Protein AF-A0A6P6XKI8-F1 (afdb_monomer)

Secondary structure (DSSP, 8-state):
-THHHHHHHHHH-GGGTTS-GGGSEEEEEP--TTEEEEEEE-TTSSSSEEEEEEEPGGGG----SS-HHHHHHHHHHTTSSPPEEEEETTEEEEEPP-PEEPPHHHHTSHHHHHHHHHHHHHHHTHHHHSGGGS--SS---TTEEEE-S--SGGGEEEETTEEEE---TT-EEEEHHHHHHHHHHHTTEE----STTS-EE-TTTS----HHHHHHHHHHH-

Radius of gyration: 18.93 Å; Cα contacts (8 Å, |Δi|>4): 326; chains: 1; bounding box: 50×36×56 Å

Sequence (222 aa):
MLSFPRSICRKYISTWRNVNPNEIQVELMQAGLSNKLFILSVPNKEPSKAFLRLYGPLRQTLAKIIDEQTILEVLTEVKLTARIYASFEEGRIEEFLNGQMLTIDEFYTEPIYKKLISKLHLLHNLQKVKPKLLTLKGNETVIISIIRDDIHSQNALIDNDKLHLVDYEFSGFNYRAYELAVIFTEKTISYTVKEPPYFKYNWEAKHYPDETEIGHFIELLI

Solvent-accessible surface area (backbone atoms only — not comparable to full-atom values): 12820 Å² total; per-residue (Å²): 127,72,63,57,66,43,53,54,46,26,71,57,39,77,80,37,51,84,54,59,61,87,66,47,46,77,44,79,51,94,56,66,81,51,37,49,38,34,46,35,36,33,86,97,44,76,72,39,46,35,28,38,42,32,64,26,90,62,69,79,75,70,92,61,100,52,56,50,66,66,52,49,54,56,32,34,76,72,64,62,38,63,51,69,69,42,77,55,96,61,31,38,35,30,51,54,74,89,38,46,67,36,48,72,72,57,42,71,32,70,74,47,38,55,53,49,36,57,50,46,40,51,45,51,44,37,41,79,79,41,44,94,83,50,71,70,96,69,82,94,63,99,49,66,24,52,42,50,72,62,63,45,32,84,34,28,28,45,40,95,93,39,81,42,54,48,79,51,86,63,28,36,80,40,51,54,68,54,44,50,50,45,42,42,54,42,58,24,52,42,71,84,41,89,54,89,87,34,51,44,77,35,78,89,85,30,66,60,67,49,74,66,57,47,48,53,52,51,66,71,42,112

Structure (mmCIF, N/CA/C/O backbone):
data_AF-A0A6P6XKI8-F1
#
_entry.id   AF-A0A6P6XKI8-F1
#
loop_
_atom_site.group_PDB
_atom_site.id
_atom_site.type_symbol
_atom_site.label_atom_id
_atom_site.label_alt_id
_atom_site.label_comp_id
_atom_site.label_asym_id
_atom_site.label_entity_id
_atom_site.label_seq_id
_atom_site.pdbx_PDB_ins_code
_atom_site.Cartn_x
_atom_site.Cartn_y
_atom_site.Cartn_z
_atom_site.occupancy
_atom_site.B_iso_or_equiv
_atom_site.auth_seq_id
_atom_site.auth_comp_id
_atom_site.auth_asym_id
_atom_site.auth_atom_id
_atom_site.pdbx_PDB_model_num
ATOM 1 N N . MET A 1 1 ? 18.242 -14.897 -14.818 1.00 58.38 1 MET A N 1
ATOM 2 C CA . MET A 1 1 ? 17.144 -14.619 -13.862 1.00 58.38 1 MET A CA 1
ATOM 3 C C . MET A 1 1 ? 16.450 -13.273 -14.127 1.00 58.38 1 MET A C 1
ATOM 5 O O . MET A 1 1 ? 15.231 -13.245 -14.108 1.00 58.38 1 MET A O 1
ATOM 9 N N . LEU A 1 2 ? 17.167 -12.185 -14.464 1.00 75.81 2 LEU A N 1
ATOM 10 C CA . LEU A 1 2 ? 16.574 -10.852 -14.734 1.00 75.81 2 LEU A CA 1
ATOM 11 C C . LEU A 1 2 ? 15.958 -10.654 -16.139 1.00 75.81 2 LEU A C 1
ATOM 13 O O . LEU A 1 2 ? 15.390 -9.604 -16.426 1.00 75.81 2 LEU A O 1
ATOM 17 N N . SER A 1 3 ? 16.066 -11.639 -17.035 1.00 86.25 3 SER A N 1
ATOM 18 C CA . SER A 1 3 ? 15.522 -11.556 -18.399 1.00 86.25 3 SER A CA 1
ATOM 19 C C . SER A 1 3 ? 13.992 -11.514 -18.424 1.00 86.25 3 SER A C 1
ATOM 21 O O . SER A 1 3 ? 13.412 -10.778 -19.221 1.00 86.25 3 SER A O 1
ATOM 23 N N . PHE A 1 4 ? 13.341 -12.263 -17.530 1.00 92.38 4 PHE A N 1
ATOM 24 C CA . PHE A 1 4 ? 11.885 -12.338 -17.464 1.00 92.38 4 PHE A CA 1
ATOM 25 C C . PHE A 1 4 ? 11.233 -11.001 -17.053 1.00 92.38 4 PHE A C 1
ATOM 27 O O . PHE A 1 4 ? 10.412 -10.519 -17.837 1.00 92.38 4 PHE A O 1
ATOM 34 N N . PRO A 1 5 ? 11.635 -10.329 -15.945 1.00 94.31 5 PRO A N 1
ATOM 35 C CA . PRO A 1 5 ? 11.113 -9.002 -15.597 1.00 94.31 5 PRO A CA 1
ATOM 36 C C . PRO A 1 5 ? 11.198 -7.983 -16.742 1.00 94.31 5 PRO A C 1
ATOM 38 O O . PRO A 1 5 ? 10.238 -7.276 -17.039 1.00 94.31 5 PRO A O 1
ATOM 41 N N . ARG A 1 6 ? 12.324 -7.953 -17.464 1.00 95.25 6 ARG A N 1
ATOM 42 C CA . ARG A 1 6 ? 12.503 -7.053 -18.615 1.00 95.25 6 ARG A CA 1
ATOM 43 C C . ARG A 1 6 ? 11.525 -7.366 -19.742 1.00 95.25 6 ARG A C 1
ATOM 45 O O . ARG A 1 6 ? 10.904 -6.463 -20.295 1.00 95.25 6 ARG A O 1
ATOM 52 N N . SER A 1 7 ? 11.382 -8.644 -20.087 1.00 94.50 7 SER A N 1
ATOM 53 C CA . SER A 1 7 ? 10.492 -9.083 -21.163 1.00 94.50 7 SER A CA 1
ATOM 54 C C . SER A 1 7 ? 9.026 -8.783 -20.851 1.00 94.50 7 SER A C 1
ATOM 56 O O . SER A 1 7 ? 8.302 -8.280 -21.712 1.00 94.50 7 SER A O 1
ATOM 58 N N . ILE A 1 8 ? 8.586 -9.062 -19.620 1.00 95.12 8 ILE A N 1
ATOM 59 C CA . ILE A 1 8 ? 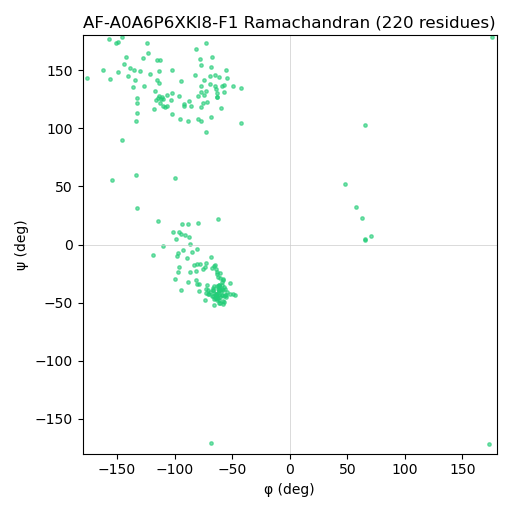7.180 -8.917 -19.237 1.00 95.12 8 ILE A CA 1
ATOM 60 C C . ILE A 1 8 ? 6.763 -7.442 -19.185 1.00 95.12 8 ILE A C 1
ATOM 62 O O . ILE A 1 8 ? 5.715 -7.081 -19.723 1.00 95.12 8 ILE A O 1
ATOM 66 N N . CYS A 1 9 ? 7.619 -6.557 -18.665 1.00 94.94 9 CYS A N 1
ATOM 67 C CA . CYS A 1 9 ? 7.337 -5.123 -18.647 1.00 94.94 9 CYS A CA 1
ATOM 68 C C . CYS A 1 9 ? 7.304 -4.519 -20.053 1.00 94.94 9 CYS A C 1
ATOM 70 O O . CYS A 1 9 ? 6.404 -3.736 -20.344 1.00 94.94 9 CYS A O 1
ATOM 72 N N . ARG A 1 10 ? 8.194 -4.934 -20.966 1.00 95.88 10 ARG A N 1
ATOM 73 C CA . ARG A 1 10 ? 8.130 -4.509 -22.378 1.00 95.88 10 ARG A CA 1
ATOM 74 C C . ARG A 1 10 ? 6.840 -4.952 -23.066 1.00 95.88 10 ARG A C 1
ATOM 76 O O . ARG A 1 10 ? 6.335 -4.233 -23.920 1.00 95.88 10 ARG A O 1
ATOM 83 N N . LYS A 1 11 ? 6.305 -6.126 -22.717 1.00 95.44 11 LYS A N 1
ATOM 84 C CA . LYS A 1 11 ? 5.053 -6.639 -23.293 1.00 95.44 11 LYS A CA 1
ATOM 85 C C . LYS A 1 11 ? 3.856 -5.766 -22.905 1.00 95.44 11 LYS A C 1
ATOM 87 O O . LYS A 1 11 ? 3.055 -5.411 -23.771 1.00 95.44 11 LYS A O 1
ATOM 92 N N . TYR A 1 12 ? 3.741 -5.422 -21.624 1.00 95.94 12 TYR A N 1
ATOM 93 C CA . TYR A 1 12 ? 2.527 -4.812 -21.073 1.00 95.94 12 TYR A CA 1
ATOM 94 C C . TYR A 1 12 ? 2.587 -3.288 -20.915 1.00 95.94 12 TYR A C 1
ATOM 96 O O . TYR A 1 12 ? 1.559 -2.630 -21.060 1.00 95.94 12 TYR A O 1
ATOM 104 N N . ILE A 1 13 ? 3.762 -2.695 -20.694 1.00 96.00 13 ILE A N 1
ATOM 105 C CA . ILE A 1 13 ? 3.913 -1.237 -20.620 1.00 96.00 13 ILE A CA 1
ATOM 106 C C . ILE A 1 13 ? 4.165 -0.710 -22.035 1.00 96.00 13 ILE A C 1
ATOM 108 O O . ILE A 1 13 ? 5.241 -0.883 -22.610 1.00 96.00 13 ILE A O 1
ATOM 112 N N . SER A 1 14 ? 3.151 -0.069 -22.617 1.00 94.62 14 SER A N 1
ATOM 113 C CA . SER A 1 14 ? 3.145 0.353 -24.026 1.00 94.62 14 SER A CA 1
ATOM 114 C C . SER A 1 14 ? 4.346 1.220 -24.413 1.00 94.62 14 SER A C 1
ATOM 116 O O . SER A 1 14 ? 4.942 1.001 -25.468 1.00 94.62 14 SER A O 1
ATOM 118 N N . THR A 1 15 ? 4.750 2.150 -23.549 1.00 96.06 15 THR A N 1
ATOM 119 C CA . THR A 1 15 ? 5.890 3.056 -23.764 1.00 96.06 15 THR A CA 1
ATOM 120 C C . THR A 1 15 ? 7.249 2.363 -23.656 1.00 96.06 15 THR A C 1
ATOM 122 O O . THR A 1 15 ? 8.254 2.910 -24.118 1.00 96.06 15 THR A O 1
ATOM 125 N N . TRP A 1 16 ? 7.295 1.153 -23.087 1.00 96.75 16 TRP A N 1
ATOM 126 C CA . TRP A 1 16 ? 8.516 0.370 -22.896 1.00 96.75 16 TRP A CA 1
ATOM 127 C C . TRP A 1 16 ? 8.725 -0.693 -23.984 1.00 96.75 16 TRP A C 1
ATOM 129 O O . TRP A 1 16 ? 9.816 -1.248 -24.078 1.00 96.75 16 TRP A O 1
ATOM 139 N N . ARG A 1 17 ? 7.739 -0.959 -24.856 1.00 95.06 17 ARG A N 1
ATOM 140 C CA . ARG A 1 17 ? 7.804 -2.007 -25.904 1.00 95.06 17 ARG A CA 1
ATOM 141 C C . ARG A 1 17 ? 9.103 -2.004 -26.716 1.00 95.06 17 ARG A C 1
ATOM 143 O O . ARG A 1 17 ? 9.699 -3.060 -26.941 1.00 95.06 17 ARG A O 1
ATOM 150 N N . ASN A 1 18 ? 9.567 -0.816 -27.102 1.00 94.38 18 ASN A N 1
ATOM 151 C CA . ASN A 1 18 ? 10.744 -0.626 -27.957 1.00 94.38 18 ASN A CA 1
ATOM 152 C C . ASN A 1 18 ? 12.025 -0.273 -27.182 1.00 94.38 18 ASN A C 1
ATOM 154 O O . ASN A 1 18 ? 13.046 0.002 -27.802 1.00 94.38 18 ASN A O 1
ATOM 158 N N . VAL A 1 19 ? 11.985 -0.262 -25.846 1.00 95.62 19 VAL A N 1
ATOM 159 C CA . VAL A 1 19 ? 13.178 -0.036 -25.017 1.00 95.62 19 VAL A CA 1
ATOM 160 C C . VAL A 1 19 ? 14.104 -1.241 -25.138 1.00 95.62 19 VAL A C 1
ATOM 162 O O . VAL A 1 19 ? 13.641 -2.390 -25.124 1.00 95.62 19 VAL A O 1
ATOM 165 N N . ASN A 1 20 ? 15.409 -0.990 -25.248 1.00 94.25 20 ASN A N 1
ATOM 166 C CA . ASN A 1 20 ? 16.401 -2.056 -25.238 1.00 94.25 20 ASN A CA 1
ATOM 167 C C . ASN A 1 20 ? 16.353 -2.762 -23.869 1.00 94.25 20 ASN A C 1
ATOM 169 O O . ASN A 1 20 ? 16.474 -2.092 -22.845 1.00 94.25 20 ASN A O 1
ATOM 173 N N . PRO A 1 21 ? 16.206 -4.099 -23.794 1.00 93.00 21 PRO A N 1
ATOM 174 C CA . PRO A 1 21 ? 16.138 -4.805 -22.515 1.00 93.00 21 PRO A CA 1
ATOM 175 C C . PRO A 1 21 ? 17.283 -4.475 -21.547 1.00 93.00 21 PRO A C 1
ATOM 177 O O . PRO A 1 21 ? 17.060 -4.459 -20.340 1.00 93.00 21 PRO A O 1
ATOM 180 N N . ASN A 1 22 ? 18.486 -4.192 -22.053 1.00 91.62 22 ASN A N 1
ATOM 181 C CA . ASN A 1 22 ? 19.645 -3.870 -21.218 1.00 91.62 22 ASN A CA 1
ATOM 182 C C . ASN A 1 22 ? 19.577 -2.469 -20.585 1.00 91.62 22 ASN A C 1
ATOM 184 O O . ASN A 1 22 ? 20.252 -2.236 -19.587 1.00 91.62 22 ASN A O 1
ATOM 188 N N . GLU A 1 23 ? 18.749 -1.568 -21.118 1.00 93.88 23 GLU A N 1
ATOM 189 C CA . GLU A 1 23 ? 18.488 -0.239 -20.542 1.00 93.88 23 GLU A CA 1
ATOM 190 C C . GLU A 1 23 ? 17.479 -0.296 -19.389 1.00 93.88 23 GLU A C 1
ATOM 192 O O . GLU A 1 23 ? 17.396 0.634 -18.591 1.00 93.88 23 GLU A O 1
ATOM 197 N N . ILE A 1 24 ? 16.723 -1.394 -19.281 1.00 96.19 24 ILE A N 1
ATOM 198 C CA . ILE A 1 24 ? 15.782 -1.610 -18.184 1.00 96.19 24 ILE A CA 1
ATOM 199 C C . ILE A 1 24 ? 16.570 -2.090 -16.966 1.00 96.19 24 ILE A C 1
ATOM 201 O O . ILE A 1 24 ? 17.049 -3.238 -16.906 1.00 96.19 24 ILE A O 1
ATOM 205 N N . GLN A 1 25 ? 16.687 -1.200 -15.987 1.00 96.50 25 GLN A N 1
ATOM 206 C CA . GLN A 1 25 ? 17.264 -1.518 -14.690 1.00 96.50 25 GLN A CA 1
ATOM 207 C C . GLN A 1 25 ? 16.250 -2.344 -13.899 1.00 96.50 25 GLN A C 1
ATOM 209 O O . GLN A 1 25 ? 15.043 -2.118 -13.987 1.00 96.50 25 GLN A O 1
ATOM 214 N N . VAL A 1 26 ? 16.746 -3.337 -13.165 1.00 96.00 26 VAL A N 1
ATOM 215 C CA . VAL A 1 26 ? 15.917 -4.246 -12.372 1.00 96.00 26 VAL A CA 1
ATOM 216 C C . VAL A 1 26 ? 16.529 -4.353 -10.988 1.00 96.00 26 VAL A C 1
ATOM 218 O O . VAL A 1 26 ? 17.676 -4.775 -10.852 1.00 96.00 26 VAL A O 1
ATOM 221 N N . GLU A 1 27 ? 15.744 -4.005 -9.983 1.00 94.88 27 GLU A N 1
ATOM 222 C CA . GLU A 1 27 ? 16.083 -4.116 -8.573 1.00 94.88 27 GLU A CA 1
ATOM 223 C C . GLU A 1 27 ? 15.152 -5.149 -7.931 1.00 94.88 27 GLU A C 1
ATOM 225 O O . GLU A 1 27 ? 13.932 -5.077 -8.077 1.00 94.88 27 GLU A O 1
ATOM 230 N N . LEU A 1 28 ? 15.728 -6.149 -7.261 1.00 91.00 28 LEU A N 1
ATOM 231 C CA . LEU A 1 28 ? 14.974 -7.124 -6.477 1.00 91.00 28 LEU A CA 1
ATOM 232 C C . LEU A 1 28 ? 14.794 -6.565 -5.067 1.00 91.00 28 LEU A C 1
ATOM 234 O O . LEU A 1 28 ? 15.784 -6.300 -4.387 1.00 91.00 28 LEU A O 1
ATOM 238 N N . MET A 1 29 ? 13.551 -6.447 -4.614 1.00 86.94 29 MET A N 1
ATOM 239 C CA . MET A 1 29 ? 13.279 -6.114 -3.220 1.00 86.94 29 MET A CA 1
ATOM 240 C C . MET A 1 29 ? 13.358 -7.377 -2.363 1.00 86.94 29 MET A C 1
ATOM 242 O O . MET A 1 29 ? 12.975 -8.464 -2.807 1.00 86.94 29 MET A O 1
ATOM 246 N N . GLN A 1 30 ? 13.835 -7.240 -1.123 1.00 69.12 30 GLN A N 1
ATOM 247 C CA . GLN A 1 30 ? 13.670 -8.303 -0.134 1.00 69.12 30 GLN A CA 1
ATOM 248 C C . GLN A 1 30 ? 12.169 -8.535 0.051 1.00 69.12 30 GLN A C 1
ATOM 250 O O . GLN A 1 30 ? 11.437 -7.622 0.421 1.00 69.12 30 GLN A O 1
ATOM 255 N N . ALA A 1 31 ? 11.711 -9.737 -0.276 1.00 62.19 31 ALA A N 1
ATOM 256 C CA . ALA A 1 31 ? 10.309 -10.106 -0.210 1.00 62.19 31 ALA A CA 1
ATOM 257 C C . ALA A 1 31 ? 10.168 -11.429 0.547 1.00 62.19 31 ALA A C 1
ATOM 259 O O . ALA A 1 31 ? 11.083 -12.258 0.536 1.00 62.19 31 ALA A O 1
ATOM 260 N N . GLY A 1 32 ? 9.038 -11.594 1.236 1.00 62.47 32 GLY A N 1
ATOM 261 C CA . GLY A 1 32 ? 8.722 -12.804 1.990 1.00 62.47 32 GLY A CA 1
ATOM 262 C C . GLY A 1 32 ? 8.474 -14.024 1.096 1.00 62.47 32 GLY A C 1
ATOM 263 O O . GLY A 1 32 ? 8.662 -14.003 -0.118 1.00 62.47 32 GLY A O 1
ATOM 264 N N . LEU A 1 33 ? 8.002 -15.115 1.697 1.00 60.12 33 LEU A N 1
ATOM 265 C CA . LEU A 1 33 ? 7.736 -16.371 0.982 1.00 60.12 33 LEU A CA 1
ATOM 266 C C . LEU A 1 33 ? 6.570 -16.268 -0.023 1.00 60.12 33 LEU A C 1
ATOM 268 O O . LEU A 1 33 ? 6.471 -17.084 -0.942 1.00 60.12 33 LEU A O 1
ATOM 272 N N . SER A 1 34 ? 5.699 -15.269 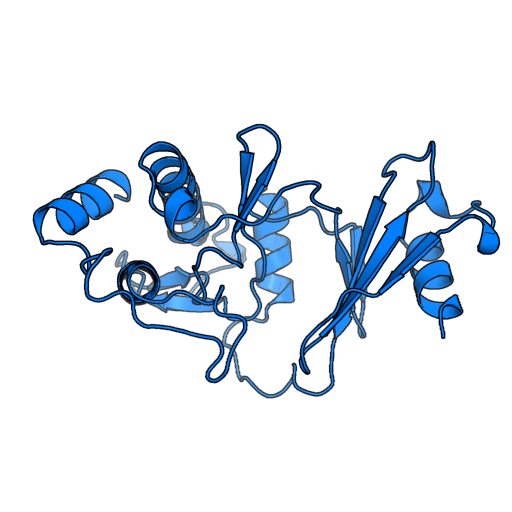0.143 1.00 66.75 34 SER A N 1
ATOM 273 C CA . SER A 1 34 ? 4.442 -15.132 -0.599 1.00 66.75 34 SER A CA 1
ATOM 274 C C . SER A 1 34 ? 4.598 -14.527 -1.991 1.00 66.75 34 SER A C 1
ATOM 276 O O . SER A 1 34 ? 3.817 -14.864 -2.874 1.00 66.75 34 SER A O 1
ATOM 278 N N . ASN A 1 35 ? 5.580 -13.648 -2.220 1.00 80.75 35 ASN A N 1
ATOM 279 C CA . ASN A 1 35 ? 5.723 -12.892 -3.469 1.00 80.75 35 ASN A CA 1
ATOM 280 C C . ASN A 1 35 ? 7.199 -12.596 -3.776 1.00 80.75 35 ASN A C 1
ATOM 282 O O . ASN A 1 35 ? 7.988 -12.369 -2.866 1.00 80.75 35 ASN A O 1
ATOM 286 N N . LYS A 1 36 ? 7.574 -12.523 -5.058 1.00 88.81 36 LYS A N 1
ATOM 287 C CA . LYS A 1 36 ? 8.849 -11.925 -5.500 1.00 88.81 36 LYS A CA 1
ATOM 288 C C . LYS A 1 36 ? 8.574 -10.545 -6.079 1.00 88.81 36 LYS A C 1
ATOM 290 O O . LYS A 1 36 ? 7.772 -10.419 -7.004 1.00 88.81 36 LYS A O 1
ATOM 295 N N . LEU A 1 37 ? 9.241 -9.528 -5.544 1.00 91.44 37 LEU A N 1
ATOM 296 C CA . LEU A 1 37 ? 8.964 -8.124 -5.841 1.00 91.44 37 LEU A CA 1
ATOM 297 C C . LEU A 1 37 ? 10.146 -7.494 -6.576 1.00 91.44 37 LEU A C 1
ATOM 299 O O . LEU A 1 37 ? 11.283 -7.578 -6.115 1.00 91.44 37 LEU A O 1
ATOM 303 N N . PHE A 1 38 ? 9.878 -6.856 -7.711 1.00 94.88 38 PHE A N 1
ATOM 304 C CA . PHE A 1 38 ? 10.890 -6.175 -8.510 1.00 94.88 38 PHE A CA 1
ATOM 305 C C . PHE A 1 38 ? 10.484 -4.731 -8.772 1.00 94.88 38 PHE A C 1
ATOM 307 O O . PHE A 1 38 ? 9.356 -4.458 -9.184 1.00 94.88 38 PHE A O 1
ATOM 314 N N . ILE A 1 39 ? 11.437 -3.820 -8.629 1.00 95.94 39 ILE A N 1
ATOM 315 C CA . ILE A 1 39 ? 11.333 -2.462 -9.152 1.00 95.94 39 ILE A CA 1
ATOM 316 C C . ILE A 1 39 ? 12.048 -2.454 -10.499 1.00 95.94 39 ILE A C 1
ATOM 318 O O . ILE A 1 39 ? 13.196 -2.886 -10.615 1.00 95.94 39 ILE A O 1
ATOM 322 N N . LEU A 1 40 ? 11.364 -1.977 -11.533 1.00 96.94 40 LEU A N 1
ATOM 323 C CA . LEU A 1 40 ? 11.959 -1.754 -12.842 1.00 96.94 40 LEU A CA 1
ATOM 324 C C . LEU A 1 40 ? 11.989 -0.264 -13.133 1.00 96.94 40 LEU A C 1
ATOM 326 O O . LEU A 1 40 ? 11.007 0.429 -12.867 1.00 96.94 40 LEU A O 1
ATOM 330 N N . SER A 1 41 ? 13.083 0.221 -13.711 1.00 97.44 41 SER A N 1
ATOM 331 C CA . SER A 1 41 ? 13.207 1.624 -14.100 1.00 97.44 41 SER A CA 1
ATOM 332 C C . SER A 1 41 ? 13.786 1.780 -15.502 1.00 97.44 41 SER A C 1
ATOM 334 O O . SER A 1 41 ? 14.676 1.042 -15.935 1.00 97.44 41 SER A O 1
ATOM 336 N N . VAL A 1 42 ? 13.247 2.765 -16.218 1.00 96.81 42 VAL A N 1
ATOM 337 C CA . VAL A 1 42 ? 13.752 3.236 -17.506 1.00 96.81 42 VAL A CA 1
ATOM 338 C C . VAL A 1 42 ? 13.784 4.763 -17.446 1.00 96.81 42 VAL A C 1
ATOM 340 O O . VAL A 1 42 ? 12.723 5.395 -17.489 1.00 96.81 42 VAL A O 1
ATOM 343 N N . PRO A 1 43 ? 14.973 5.382 -17.328 1.00 92.75 43 PRO A N 1
ATOM 344 C CA . PRO A 1 43 ? 15.089 6.835 -17.332 1.00 92.75 43 PRO A CA 1
ATOM 345 C C . PRO A 1 43 ? 14.440 7.444 -18.583 1.00 92.75 43 PRO A C 1
ATOM 347 O O . PRO A 1 43 ? 14.535 6.884 -19.676 1.00 92.75 43 PRO A O 1
ATOM 350 N N . ASN A 1 44 ? 13.803 8.609 -18.437 1.00 91.94 44 ASN A N 1
ATOM 351 C CA . ASN A 1 44 ? 13.188 9.369 -19.539 1.00 91.94 44 ASN A CA 1
ATOM 352 C C . ASN A 1 44 ? 12.026 8.657 -20.268 1.00 91.94 44 ASN A C 1
ATOM 354 O O . ASN A 1 44 ? 11.724 8.971 -21.423 1.00 91.94 44 ASN A O 1
ATOM 358 N N . LYS A 1 45 ? 11.366 7.693 -19.618 1.00 94.06 45 LYS A N 1
ATOM 359 C CA . LYS A 1 45 ? 10.087 7.121 -20.065 1.00 94.06 45 LYS A CA 1
ATOM 360 C C . LYS A 1 45 ? 8.969 7.477 -19.100 1.00 94.06 45 LYS A C 1
ATOM 362 O O . LYS A 1 45 ? 9.223 7.752 -17.937 1.00 94.06 45 LYS A O 1
ATOM 367 N N . GLU A 1 46 ? 7.738 7.413 -19.601 1.00 93.31 46 GLU A N 1
ATOM 368 C CA . GLU A 1 46 ? 6.522 7.520 -18.798 1.00 93.31 46 GLU A CA 1
ATOM 369 C C . GLU A 1 46 ? 5.717 6.212 -18.902 1.00 93.31 46 GLU A C 1
ATOM 371 O O . GLU A 1 46 ? 5.301 5.852 -20.007 1.00 93.31 46 GLU A O 1
ATOM 376 N N . PRO A 1 47 ? 5.520 5.457 -17.808 1.00 95.69 47 PRO A N 1
ATOM 377 C CA . PRO A 1 47 ? 6.105 5.702 -16.490 1.00 95.69 47 PRO A CA 1
ATOM 378 C C . PRO A 1 47 ? 7.627 5.480 -16.499 1.00 95.69 47 PRO A C 1
ATOM 380 O O . PRO A 1 47 ? 8.138 4.681 -17.288 1.00 95.69 47 PRO A O 1
ATOM 383 N N . SER A 1 48 ? 8.349 6.163 -15.609 1.00 96.25 48 SER A N 1
ATOM 384 C CA . SER A 1 48 ? 9.805 5.996 -15.449 1.00 96.25 48 SER A CA 1
ATOM 385 C C . SER A 1 48 ? 10.165 4.788 -14.584 1.00 96.25 48 SER A C 1
ATOM 387 O O . SER A 1 48 ? 11.261 4.235 -14.700 1.00 96.25 48 SER A O 1
ATOM 389 N N . LYS A 1 49 ? 9.225 4.349 -13.740 1.00 97.12 49 LYS A N 1
ATOM 390 C CA . LYS A 1 49 ? 9.328 3.165 -12.890 1.00 97.12 49 LYS A CA 1
ATOM 391 C C . LYS A 1 49 ? 8.050 2.334 -12.932 1.00 97.12 49 LYS A C 1
ATOM 393 O O . LYS A 1 49 ? 6.951 2.867 -13.077 1.00 97.12 49 LYS A O 1
ATOM 398 N N . ALA A 1 50 ? 8.198 1.031 -12.752 1.00 97.38 50 ALA A N 1
ATOM 399 C CA . ALA A 1 50 ? 7.095 0.095 -12.594 1.00 97.38 50 ALA A CA 1
ATOM 400 C C . ALA A 1 50 ? 7.419 -0.924 -11.505 1.00 97.38 50 ALA A C 1
ATOM 402 O O . ALA A 1 50 ? 8.584 -1.249 -11.268 1.00 97.38 50 ALA A O 1
ATOM 403 N N . PHE A 1 51 ? 6.376 -1.432 -10.864 1.00 95.88 51 PHE A N 1
ATOM 404 C CA . PHE A 1 51 ? 6.483 -2.420 -9.806 1.00 95.88 51 PHE A CA 1
ATOM 405 C C . PHE A 1 51 ? 5.954 -3.762 -10.306 1.00 95.88 51 PHE A C 1
ATOM 407 O O . PHE A 1 51 ? 4.802 -3.869 -10.713 1.00 95.88 51 PHE A O 1
ATOM 414 N N . LEU A 1 52 ? 6.794 -4.791 -10.324 1.00 95.56 52 LEU A N 1
ATOM 415 C CA . LEU A 1 52 ? 6.421 -6.135 -10.754 1.00 95.56 52 LEU A CA 1
ATOM 416 C C . LEU A 1 52 ? 6.316 -7.043 -9.531 1.00 95.56 52 LEU A C 1
ATOM 418 O O . LEU A 1 52 ? 7.309 -7.293 -8.847 1.00 95.56 52 LEU A O 1
ATOM 422 N N . ARG A 1 53 ? 5.124 -7.596 -9.314 1.00 92.62 53 ARG A N 1
ATOM 423 C CA . ARG A 1 53 ? 4.857 -8.605 -8.290 1.00 92.62 53 ARG A CA 1
ATOM 424 C C . ARG A 1 53 ? 4.632 -9.950 -8.958 1.00 92.62 53 ARG A C 1
ATOM 426 O O . ARG A 1 53 ? 3.687 -10.103 -9.726 1.00 92.62 53 ARG A O 1
ATOM 433 N N . LEU A 1 54 ? 5.490 -10.919 -8.657 1.00 90.94 54 LEU A N 1
ATOM 434 C CA . LEU A 1 54 ? 5.304 -12.311 -9.061 1.00 90.94 54 LEU A CA 1
ATOM 435 C C . LEU A 1 54 ? 4.796 -13.121 -7.880 1.00 90.94 54 LEU A C 1
ATOM 437 O O . LEU A 1 54 ? 5.376 -13.064 -6.792 1.00 90.94 54 LEU A O 1
ATOM 441 N N . TYR A 1 55 ? 3.733 -13.879 -8.111 1.00 87.00 55 TYR A N 1
ATOM 442 C CA . TYR A 1 55 ? 3.076 -14.655 -7.074 1.00 87.00 55 TYR A CA 1
ATOM 443 C C . TYR A 1 55 ? 3.929 -15.856 -6.670 1.00 87.00 55 TYR A C 1
ATOM 445 O O . TYR A 1 55 ? 4.455 -16.589 -7.508 1.00 87.00 55 TYR A O 1
ATOM 453 N N . GLY A 1 56 ? 4.096 -16.036 -5.364 1.00 80.75 56 GLY A N 1
ATOM 454 C CA . GLY A 1 56 ? 4.747 -17.199 -4.780 1.00 80.75 56 GLY A CA 1
ATOM 455 C C . GLY A 1 56 ? 3.802 -18.402 -4.680 1.00 80.75 56 GLY A C 1
ATOM 456 O O . GLY A 1 56 ? 2.584 -18.271 -4.826 1.00 80.75 56 GLY A O 1
ATOM 457 N N . PRO A 1 57 ? 4.348 -19.592 -4.385 1.00 71.81 57 PRO A N 1
ATOM 458 C CA . PRO A 1 57 ? 3.589 -20.845 -4.360 1.00 71.81 57 PRO A CA 1
ATOM 459 C C . PRO A 1 57 ? 2.519 -20.898 -3.258 1.00 71.81 57 PRO A C 1
ATOM 461 O O . PRO A 1 57 ? 1.593 -21.697 -3.343 1.00 71.81 57 PRO A O 1
ATOM 464 N N . LEU A 1 58 ? 2.621 -20.047 -2.233 1.00 68.38 58 LEU A N 1
ATOM 465 C CA . LEU A 1 58 ? 1.706 -20.030 -1.090 1.00 68.38 58 LEU A CA 1
ATOM 466 C C . LEU A 1 58 ? 0.424 -19.214 -1.325 1.00 68.38 58 LEU A C 1
ATOM 468 O O . LEU A 1 58 ? -0.472 -19.268 -0.494 1.00 68.38 58 LEU A O 1
ATOM 472 N N . ARG A 1 59 ? 0.282 -18.489 -2.445 1.00 66.44 59 ARG A N 1
ATOM 473 C CA . ARG A 1 59 ? -0.891 -17.622 -2.687 1.00 66.44 59 ARG A CA 1
ATOM 474 C C . ARG A 1 59 ? -2.220 -18.389 -2.803 1.00 66.44 59 ARG A C 1
ATOM 476 O O . ARG A 1 59 ? -3.281 -17.807 -2.613 1.00 66.44 59 ARG A O 1
ATOM 483 N N . GLN A 1 60 ? -2.179 -19.686 -3.110 1.00 56.72 60 GLN A N 1
ATOM 484 C CA . GLN A 1 60 ? -3.372 -20.495 -3.402 1.00 56.72 60 GLN A CA 1
ATOM 485 C C . GLN A 1 60 ? -4.055 -21.106 -2.162 1.00 56.72 60 GLN A C 1
ATOM 487 O O . GLN A 1 60 ? -5.040 -21.823 -2.311 1.00 56.72 60 GLN A O 1
ATOM 492 N N . THR A 1 61 ? -3.557 -20.874 -0.943 1.00 59.12 61 THR A N 1
ATOM 493 C CA . THR A 1 61 ? -3.999 -21.636 0.243 1.00 59.12 61 THR A CA 1
ATOM 494 C C . THR A 1 61 ? -5.196 -21.050 0.996 1.00 59.12 61 THR A C 1
ATOM 496 O O . THR A 1 61 ? -5.770 -21.754 1.825 1.00 59.12 61 THR A O 1
ATOM 499 N N . LEU A 1 62 ? -5.621 -19.812 0.720 1.00 57.66 62 LEU A N 1
ATOM 500 C CA . LEU A 1 62 ? -6.759 -19.187 1.408 1.00 57.66 62 LEU A CA 1
ATOM 501 C C . LEU A 1 62 ? -8.018 -19.223 0.534 1.00 57.66 62 LEU A C 1
ATOM 503 O O . LEU A 1 62 ? -8.104 -18.534 -0.482 1.00 57.66 62 LEU A O 1
ATOM 507 N N . ALA A 1 63 ? -9.020 -20.003 0.946 1.00 60.03 63 ALA A N 1
ATOM 508 C CA . ALA A 1 63 ? -10.344 -19.977 0.334 1.00 60.03 63 ALA A CA 1
ATOM 509 C C . ALA A 1 63 ? -11.031 -18.641 0.657 1.00 60.03 63 ALA A C 1
ATOM 511 O O . ALA A 1 63 ? -11.408 -18.391 1.802 1.00 60.03 63 ALA A O 1
ATOM 512 N N . LYS A 1 64 ? -11.193 -17.777 -0.348 1.00 67.62 64 LYS A N 1
ATOM 513 C CA . LYS A 1 64 ? -11.872 -16.483 -0.211 1.00 67.62 64 LYS A CA 1
ATOM 514 C C . LYS A 1 64 ? -13.167 -16.448 -1.002 1.00 67.62 64 LYS A C 1
ATOM 516 O O . LYS A 1 64 ? -13.271 -17.050 -2.064 1.00 67.62 64 LYS A O 1
ATOM 521 N N . ILE A 1 65 ? -14.131 -15.680 -0.493 1.00 71.00 65 ILE A N 1
ATOM 522 C CA . ILE A 1 65 ? -15.409 -15.406 -1.171 1.00 71.00 65 ILE A CA 1
ATOM 523 C C . ILE A 1 65 ? -15.177 -14.650 -2.487 1.00 71.00 65 ILE A C 1
ATOM 525 O O . ILE A 1 65 ? -15.889 -14.863 -3.464 1.00 71.00 65 ILE A O 1
ATOM 529 N N . ILE A 1 66 ? -14.185 -13.761 -2.495 1.00 75.62 66 ILE A N 1
ATOM 530 C CA . ILE A 1 66 ? -13.775 -12.948 -3.636 1.00 75.62 66 ILE A CA 1
ATOM 531 C C . ILE A 1 66 ? -12.249 -12.970 -3.710 1.00 75.62 66 ILE A C 1
ATOM 533 O O . ILE A 1 66 ? -11.568 -12.881 -2.685 1.00 75.62 66 ILE A O 1
ATOM 537 N N . ASP A 1 67 ? -11.704 -13.147 -4.907 1.00 79.25 67 ASP A N 1
ATOM 538 C CA . ASP A 1 67 ? -10.261 -13.178 -5.098 1.00 79.25 67 ASP A CA 1
ATOM 539 C C . ASP A 1 67 ? -9.659 -11.760 -5.055 1.00 79.25 67 ASP A C 1
ATOM 541 O O . ASP A 1 67 ? -10.314 -10.755 -5.341 1.00 79.25 67 ASP A O 1
ATOM 545 N N . GLU A 1 68 ? -8.379 -11.682 -4.684 1.00 83.25 68 GLU A N 1
ATOM 546 C CA . GLU A 1 68 ? -7.635 -10.421 -4.558 1.00 83.25 68 GLU A CA 1
ATOM 547 C C . GLU A 1 68 ? -7.631 -9.613 -5.866 1.00 83.25 68 GLU A C 1
ATOM 549 O O . GLU A 1 68 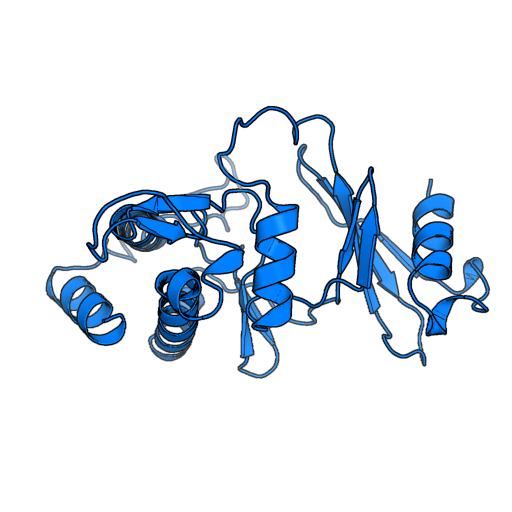? -7.688 -8.385 -5.830 1.00 83.25 68 GLU A O 1
ATOM 554 N N . GLN A 1 69 ? -7.560 -10.281 -7.022 1.00 84.38 69 GLN A N 1
ATOM 555 C CA . GLN A 1 69 ? -7.462 -9.612 -8.317 1.00 84.38 69 GLN A CA 1
ATOM 556 C C . GLN A 1 69 ? -8.765 -8.869 -8.639 1.00 84.38 69 GLN A C 1
ATOM 558 O O . GLN A 1 69 ? -8.707 -7.693 -9.000 1.00 84.38 69 GLN A O 1
ATOM 563 N N . THR A 1 70 ? -9.922 -9.493 -8.403 1.00 85.50 70 THR A N 1
ATOM 564 C CA . THR A 1 70 ? -11.230 -8.833 -8.544 1.00 85.50 70 THR A CA 1
ATOM 565 C C . THR A 1 70 ? -11.345 -7.610 -7.629 1.00 85.50 70 THR A C 1
ATOM 567 O O . THR A 1 70 ? -11.797 -6.551 -8.066 1.00 85.50 70 THR A O 1
ATOM 570 N N . ILE A 1 71 ? -10.904 -7.704 -6.366 1.00 87.94 71 ILE A N 1
ATOM 571 C CA . ILE A 1 71 ? -10.904 -6.547 -5.450 1.00 87.94 71 ILE A CA 1
ATOM 572 C C . ILE A 1 71 ? -10.027 -5.426 -6.012 1.00 87.94 71 ILE A C 1
ATOM 574 O O . ILE A 1 71 ? -10.468 -4.280 -6.101 1.00 87.94 71 ILE A O 1
ATOM 578 N N . LEU A 1 72 ? -8.793 -5.748 -6.399 1.00 90.44 72 LEU A N 1
ATOM 579 C CA . LEU A 1 72 ? -7.828 -4.769 -6.887 1.00 90.44 72 LEU A CA 1
ATOM 580 C C . LEU A 1 72 ? -8.325 -4.022 -8.126 1.00 90.44 72 LEU A C 1
ATOM 582 O O . LEU A 1 72 ? -8.155 -2.807 -8.191 1.00 90.44 72 LEU A O 1
ATOM 586 N N . GLU A 1 73 ? -8.981 -4.703 -9.066 1.00 88.06 73 GLU A N 1
ATOM 587 C CA . GLU A 1 73 ? -9.577 -4.067 -10.248 1.00 88.06 73 GLU A CA 1
ATOM 588 C C . GLU A 1 73 ? -10.591 -2.990 -9.855 1.00 88.06 73 GLU A C 1
ATOM 590 O O . GLU A 1 73 ? -10.488 -1.843 -10.304 1.00 88.06 73 GLU A O 1
ATOM 595 N N . VAL A 1 74 ? -11.507 -3.308 -8.934 1.00 89.06 74 VAL A N 1
ATOM 596 C CA . VAL A 1 74 ? -12.490 -2.336 -8.431 1.00 89.06 74 VAL A CA 1
ATOM 597 C C . VAL A 1 74 ? -11.797 -1.176 -7.714 1.00 89.06 74 VAL A C 1
ATOM 599 O O . VAL A 1 74 ? -12.152 -0.014 -7.930 1.00 89.06 74 VAL A O 1
ATOM 602 N N . LEU A 1 75 ? -10.793 -1.460 -6.880 1.00 91.94 75 LEU A N 1
ATOM 603 C CA . LEU A 1 75 ? -10.050 -0.433 -6.145 1.00 91.94 75 LEU A CA 1
ATOM 604 C C . LEU A 1 75 ? -9.250 0.489 -7.067 1.00 91.94 75 LEU A C 1
ATOM 606 O O . LEU A 1 75 ? -9.152 1.687 -6.787 1.00 91.94 75 LEU A O 1
ATOM 610 N N . THR A 1 76 ? -8.694 -0.030 -8.163 1.00 91.94 76 THR A N 1
ATOM 611 C CA . THR A 1 76 ? -8.008 0.780 -9.175 1.00 91.94 76 THR A CA 1
ATOM 612 C C . THR A 1 76 ? -8.998 1.713 -9.872 1.00 91.94 76 THR A C 1
ATOM 614 O O . THR A 1 76 ? -8.691 2.895 -10.042 1.00 91.94 76 THR A O 1
ATOM 617 N N . GLU A 1 77 ? -10.206 1.245 -10.211 1.00 89.25 77 GLU A N 1
ATOM 618 C CA . GLU A 1 77 ? -11.245 2.085 -10.830 1.00 89.25 77 GLU A CA 1
ATOM 619 C C . GLU A 1 77 ? -11.664 3.268 -9.945 1.00 89.25 77 GLU A C 1
ATOM 621 O O . GLU A 1 77 ? -11.881 4.371 -10.451 1.00 89.25 77 GLU A O 1
ATOM 626 N N . VAL A 1 78 ? -11.752 3.061 -8.627 1.00 90.06 78 VAL A N 1
ATOM 627 C CA . VAL A 1 78 ? -12.085 4.125 -7.659 1.00 90.06 78 VAL A CA 1
ATOM 628 C C . VAL A 1 78 ? -10.857 4.853 -7.098 1.00 90.06 78 VAL A C 1
ATOM 630 O O . VAL A 1 78 ? -10.992 5.671 -6.191 1.00 90.06 78 VAL A O 1
ATOM 633 N N . LYS A 1 79 ? -9.660 4.595 -7.644 1.00 91.25 79 LYS A N 1
ATOM 634 C CA . LYS A 1 79 ? -8.385 5.229 -7.256 1.00 91.25 79 LYS A CA 1
ATOM 635 C C . LYS A 1 79 ? -8.014 5.049 -5.772 1.00 91.25 79 LYS A C 1
ATOM 637 O O . LYS A 1 79 ? -7.382 5.925 -5.176 1.00 91.25 79 LYS A O 1
ATOM 642 N N . LEU A 1 80 ? -8.391 3.917 -5.174 1.00 91.69 80 LEU A N 1
ATOM 643 C CA . LEU A 1 80 ? -8.028 3.551 -3.798 1.00 91.69 80 LEU A CA 1
ATOM 644 C C . LEU A 1 80 ? -6.682 2.823 -3.691 1.00 91.69 80 LEU A C 1
ATOM 646 O O . LEU A 1 80 ? -6.043 2.890 -2.641 1.00 91.69 80 LEU A O 1
ATOM 650 N N . THR A 1 81 ? -6.233 2.185 -4.771 1.00 92.06 81 THR A N 1
ATOM 651 C CA . THR A 1 81 ? -4.937 1.496 -4.863 1.00 92.06 81 THR A CA 1
ATOM 652 C C . THR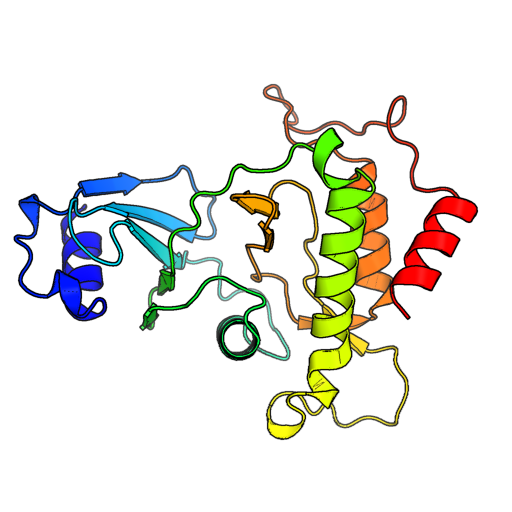 A 1 81 ? -4.104 2.034 -6.031 1.00 92.06 81 THR A C 1
ATOM 654 O O . THR A 1 81 ? -4.578 2.870 -6.808 1.00 92.06 81 THR A O 1
ATOM 657 N N . ALA A 1 82 ? -2.851 1.586 -6.132 1.00 92.94 82 ALA A N 1
ATOM 658 C CA . ALA A 1 82 ? -1.972 1.883 -7.259 1.00 92.94 82 ALA A CA 1
ATOM 659 C C . ALA A 1 82 ? -2.623 1.465 -8.585 1.00 92.94 82 ALA A C 1
ATOM 661 O O . ALA A 1 82 ? -3.408 0.510 -8.650 1.00 92.94 82 ALA A O 1
ATOM 662 N N . ARG A 1 83 ? -2.303 2.167 -9.673 1.00 93.00 83 ARG A N 1
ATOM 663 C CA . ARG A 1 83 ? -2.766 1.731 -10.991 1.00 93.00 83 ARG A CA 1
ATOM 664 C C . ARG A 1 83 ? -2.154 0.373 -11.332 1.00 93.00 83 ARG A C 1
ATOM 666 O O . ARG A 1 83 ? -0.947 0.192 -11.233 1.00 93.00 83 ARG A O 1
ATOM 673 N N . ILE A 1 84 ? -2.969 -0.551 -11.826 1.00 94.38 84 ILE A N 1
ATOM 674 C CA . ILE A 1 84 ? -2.485 -1.807 -12.403 1.00 94.38 84 ILE A CA 1
ATOM 675 C C . ILE A 1 84 ? -2.286 -1.603 -13.905 1.00 94.38 84 ILE A C 1
ATOM 677 O O . ILE A 1 84 ? -3.212 -1.222 -14.623 1.00 94.38 84 ILE A O 1
ATOM 681 N N . TYR A 1 85 ? -1.061 -1.814 -14.386 1.00 94.44 85 TYR A N 1
ATOM 682 C CA . TYR A 1 85 ? -0.745 -1.783 -15.815 1.00 94.44 85 TYR A CA 1
ATOM 683 C C . TYR A 1 85 ? -1.165 -3.076 -16.508 1.00 94.44 85 TYR A C 1
ATOM 685 O O . TYR A 1 85 ? -1.652 -3.030 -17.636 1.00 94.44 85 TYR A O 1
ATOM 693 N N . ALA A 1 86 ? -0.963 -4.217 -15.847 1.00 94.00 86 ALA A N 1
ATOM 694 C CA . ALA A 1 86 ? -1.400 -5.522 -16.327 1.00 94.00 86 ALA A CA 1
ATOM 695 C C . ALA A 1 86 ? -1.424 -6.552 -15.198 1.00 94.00 86 ALA A C 1
ATOM 697 O O . ALA A 1 86 ? -0.571 -6.515 -14.313 1.00 94.00 86 ALA A O 1
ATOM 698 N N . SER A 1 87 ? -2.325 -7.522 -15.315 1.00 92.06 87 SER A N 1
ATOM 699 C CA . SER A 1 87 ? -2.323 -8.758 -14.533 1.00 92.06 87 SER A CA 1
ATOM 700 C C . SER A 1 87 ? -2.238 -9.957 -15.473 1.00 92.06 87 SER A C 1
ATOM 702 O O . SER A 1 87 ? -2.723 -9.911 -16.605 1.00 92.06 87 SER A O 1
ATOM 704 N N . PHE A 1 88 ? -1.569 -11.011 -15.025 1.00 91.00 88 PHE A N 1
ATOM 705 C CA . PHE A 1 88 ? -1.369 -12.263 -15.746 1.00 91.00 88 PHE A CA 1
ATOM 706 C C . PHE A 1 88 ? -1.271 -13.421 -14.743 1.00 91.00 88 PHE A C 1
ATOM 708 O O . PHE A 1 88 ? -1.293 -13.207 -13.533 1.00 91.00 88 PHE A O 1
ATOM 715 N N . GLU A 1 89 ? -1.203 -14.653 -15.242 1.00 85.94 89 GLU A N 1
ATOM 716 C CA . GLU A 1 89 ? -1.297 -15.864 -14.417 1.00 85.94 89 GLU A CA 1
ATOM 717 C C . GLU A 1 89 ? -0.261 -15.892 -13.279 1.00 85.94 89 GLU A C 1
ATOM 719 O O . GLU A 1 89 ? -0.594 -16.165 -12.126 1.00 85.94 89 GLU A O 1
ATOM 724 N N . GLU A 1 90 ? 0.985 -15.522 -13.572 1.00 88.69 90 GLU A N 1
ATOM 725 C CA . GLU A 1 90 ? 2.100 -15.599 -12.626 1.00 88.69 90 GLU A CA 1
ATOM 726 C C . GLU A 1 90 ? 2.341 -14.313 -11.818 1.00 88.69 90 GLU A C 1
ATOM 728 O O . GLU A 1 90 ? 3.225 -14.285 -10.955 1.00 88.69 90 GLU A O 1
ATOM 733 N N . GLY A 1 91 ? 1.616 -13.223 -12.084 1.00 91.56 91 GLY A N 1
ATOM 734 C CA . GLY A 1 91 ? 1.923 -11.936 -11.463 1.00 91.56 91 GLY A CA 1
ATOM 735 C C . GLY A 1 91 ? 1.128 -10.743 -11.978 1.00 91.56 91 GLY A C 1
ATOM 736 O O . GLY A 1 91 ? 0.201 -10.851 -12.777 1.00 91.56 91 GLY A O 1
ATOM 737 N N . ARG A 1 92 ? 1.538 -9.559 -11.529 1.00 94.12 92 ARG A N 1
ATOM 738 C CA . ARG A 1 92 ? 0.995 -8.277 -11.983 1.00 94.12 92 ARG A CA 1
ATOM 739 C C . ARG A 1 92 ? 2.063 -7.197 -12.049 1.00 94.12 92 ARG A C 1
ATOM 741 O O . ARG A 1 92 ? 3.081 -7.261 -11.359 1.00 94.12 92 ARG A O 1
ATOM 748 N N . ILE A 1 93 ? 1.808 -6.203 -12.891 1.00 96.19 93 ILE A N 1
ATOM 749 C CA . ILE A 1 93 ? 2.606 -4.987 -13.024 1.00 96.19 93 ILE A CA 1
ATOM 750 C C . ILE A 1 93 ? 1.763 -3.816 -12.541 1.00 96.19 93 ILE A C 1
ATOM 752 O O . ILE A 1 93 ? 0.690 -3.542 -13.079 1.00 96.19 93 ILE A O 1
ATOM 756 N N . GLU A 1 94 ? 2.280 -3.117 -11.549 1.00 95.44 94 GLU A N 1
ATOM 757 C CA . GLU A 1 94 ? 1.653 -2.014 -10.843 1.00 95.44 94 GLU A CA 1
ATOM 758 C C . GLU A 1 94 ? 2.446 -0.721 -11.087 1.00 95.44 94 GLU A C 1
ATOM 760 O O . GLU A 1 94 ? 3.631 -0.722 -11.448 1.00 95.44 94 GLU A O 1
ATOM 765 N N . GLU A 1 95 ? 1.780 0.407 -10.890 1.00 95.38 95 GLU A N 1
ATOM 766 C CA . GLU A 1 95 ? 2.411 1.706 -10.723 1.00 95.38 95 GLU A CA 1
ATOM 767 C C . GLU A 1 95 ? 3.389 1.657 -9.550 1.00 95.38 95 GLU A C 1
ATOM 769 O O . GLU A 1 95 ? 3.061 1.196 -8.457 1.00 95.38 95 GLU A O 1
ATOM 774 N N . PHE A 1 96 ? 4.605 2.146 -9.783 1.00 95.19 96 PHE A N 1
ATOM 775 C CA . PHE A 1 96 ? 5.555 2.329 -8.702 1.00 95.19 96 PHE A CA 1
ATOM 776 C C . PHE A 1 96 ? 5.185 3.583 -7.909 1.00 95.19 96 PHE A C 1
ATOM 778 O O . PHE A 1 96 ? 5.211 4.691 -8.446 1.00 95.19 96 PHE A O 1
ATOM 785 N N . LEU A 1 97 ? 4.871 3.406 -6.630 1.00 93.56 97 LEU A N 1
ATOM 786 C CA . LEU A 1 97 ? 4.602 4.503 -5.710 1.00 93.56 97 LEU A CA 1
ATOM 787 C C . LEU A 1 97 ? 5.929 4.990 -5.117 1.00 93.56 97 LEU A C 1
ATOM 789 O O . LEU A 1 97 ? 6.612 4.225 -4.443 1.00 93.56 97 LEU A O 1
ATOM 793 N N . ASN A 1 98 ? 6.297 6.258 -5.336 1.00 90.94 98 ASN A N 1
ATOM 794 C CA . ASN A 1 98 ? 7.554 6.833 -4.824 1.00 90.94 98 ASN A CA 1
ATOM 795 C C . ASN A 1 98 ? 7.472 7.239 -3.336 1.00 90.94 98 ASN A C 1
ATOM 797 O O . ASN A 1 98 ? 8.288 8.029 -2.865 1.00 90.94 98 ASN A O 1
ATOM 801 N N . GLY A 1 99 ? 6.489 6.714 -2.604 1.00 90.81 99 GLY A N 1
ATOM 802 C CA . GLY A 1 99 ? 6.247 7.074 -1.215 1.00 90.81 99 GLY A CA 1
ATOM 803 C C . GLY A 1 99 ? 7.202 6.405 -0.232 1.00 90.81 99 GLY A C 1
ATOM 804 O O . GLY A 1 99 ? 7.800 5.366 -0.511 1.00 90.81 99 GLY A O 1
ATOM 805 N N . GLN A 1 100 ? 7.310 7.001 0.950 1.00 92.06 100 GLN A N 1
ATOM 806 C CA . GLN A 1 100 ? 8.042 6.439 2.083 1.00 92.06 100 GLN A CA 1
ATOM 807 C C . GLN A 1 100 ? 7.086 5.663 2.986 1.00 92.06 100 GLN A C 1
ATOM 809 O O . GLN A 1 100 ? 5.951 6.094 3.195 1.00 92.06 100 GLN A O 1
ATOM 814 N N . MET A 1 101 ? 7.538 4.524 3.518 1.00 90.69 101 MET A N 1
ATOM 815 C CA . MET A 1 101 ? 6.768 3.781 4.519 1.00 90.69 101 MET A CA 1
ATOM 816 C C . MET A 1 101 ? 6.643 4.607 5.789 1.00 90.69 101 MET A C 1
ATOM 818 O O . MET A 1 101 ? 7.627 5.186 6.250 1.00 90.69 101 MET A O 1
ATOM 822 N N . LEU A 1 102 ? 5.442 4.623 6.356 1.00 91.00 102 LEU A N 1
ATOM 823 C CA . LEU A 1 102 ? 5.194 5.308 7.612 1.00 91.00 102 LEU A CA 1
ATOM 824 C C . LEU A 1 102 ? 5.726 4.479 8.781 1.00 91.00 102 LEU A C 1
ATOM 826 O O . LEU A 1 102 ? 5.515 3.265 8.887 1.00 91.00 102 LEU A O 1
ATOM 830 N N . THR A 1 103 ? 6.384 5.153 9.713 1.00 88.19 103 THR A N 1
ATOM 831 C CA . THR A 1 103 ? 6.613 4.595 11.042 1.00 88.19 103 THR A CA 1
ATOM 832 C C . THR A 1 103 ? 5.287 4.472 11.785 1.00 88.19 103 THR A C 1
ATOM 834 O O . THR A 1 103 ? 4.293 5.138 11.481 1.00 88.19 103 THR A O 1
ATOM 837 N N . ILE A 1 104 ? 5.275 3.639 12.822 1.00 86.50 104 ILE A N 1
ATOM 838 C CA . ILE A 1 104 ? 4.127 3.547 13.721 1.00 86.50 104 ILE A CA 1
ATOM 839 C C . ILE A 1 104 ? 3.795 4.910 14.357 1.00 86.50 104 ILE A C 1
ATOM 841 O O . ILE A 1 104 ? 2.649 5.155 14.713 1.00 86.50 104 ILE A O 1
ATOM 845 N N . ASP A 1 105 ? 4.776 5.793 14.583 1.00 85.31 105 ASP A N 1
ATOM 846 C CA . ASP A 1 105 ? 4.545 7.122 15.175 1.00 85.31 105 ASP A CA 1
ATOM 847 C C . ASP A 1 105 ? 3.834 8.045 14.193 1.00 85.31 105 ASP A C 1
ATOM 849 O O . ASP A 1 105 ? 2.868 8.702 14.566 1.00 85.31 105 ASP A O 1
ATOM 853 N N . GLU A 1 106 ? 4.239 8.022 12.927 1.00 90.81 106 GLU A N 1
ATOM 854 C CA . GLU A 1 106 ? 3.640 8.852 11.884 1.00 90.81 106 GLU A CA 1
ATOM 855 C C . GLU A 1 106 ? 2.237 8.369 11.490 1.00 90.81 106 GLU A C 1
ATOM 857 O O . GLU A 1 106 ? 1.344 9.189 11.268 1.00 90.81 106 GLU A O 1
ATOM 862 N N . PHE A 1 107 ? 2.017 7.050 11.434 1.00 90.88 107 PHE A N 1
ATOM 863 C CA . PHE A 1 107 ? 0.768 6.455 10.941 1.00 90.88 107 PHE A CA 1
ATOM 864 C C . PHE A 1 107 ? -0.471 6.846 11.761 1.00 90.88 107 PHE A C 1
ATOM 866 O O . PHE A 1 107 ? -1.541 7.059 11.193 1.00 90.88 107 PHE A O 1
ATOM 873 N N . TYR A 1 108 ? -0.324 6.987 13.081 1.00 87.75 108 TYR A N 1
ATOM 874 C CA . TYR A 1 108 ? -1.421 7.338 13.992 1.00 87.75 108 TYR A CA 1
ATOM 875 C C . TYR A 1 108 ? -1.496 8.836 14.320 1.00 87.75 108 TYR A C 1
ATOM 877 O O . TYR A 1 108 ? -2.247 9.234 15.207 1.00 87.75 108 TYR A O 1
ATOM 885 N N . THR A 1 109 ? -0.748 9.686 13.610 1.00 90.19 109 THR A N 1
ATOM 886 C CA . THR A 1 109 ? -0.928 11.141 13.721 1.00 90.19 109 THR A CA 1
ATOM 887 C C . THR A 1 109 ? -2.261 11.568 13.112 1.00 90.19 109 THR A C 1
ATOM 889 O O . THR A 1 109 ? -2.691 11.030 12.092 1.00 90.19 109 THR A O 1
ATOM 892 N N . GLU A 1 110 ? -2.899 12.584 13.695 1.00 89.62 110 GLU A N 1
ATOM 893 C CA . GLU A 1 110 ? -4.209 13.079 13.251 1.00 89.62 110 GLU A CA 1
ATOM 894 C C . GLU A 1 110 ? -4.302 13.348 11.727 1.00 89.62 110 GLU A C 1
ATOM 896 O O . GLU A 1 110 ? -5.290 12.923 11.116 1.00 89.62 110 GLU A O 1
ATOM 901 N N . PRO A 1 111 ? -3.301 13.963 11.053 1.00 93.00 111 PRO A N 1
ATOM 902 C CA . PRO A 1 111 ? -3.373 14.202 9.610 1.00 93.00 111 PRO A CA 1
ATOM 903 C C . PRO A 1 111 ? -3.407 12.914 8.779 1.00 93.00 111 PRO A C 1
ATOM 905 O O . PRO A 1 111 ? -4.182 12.813 7.824 1.00 93.00 111 PRO A O 1
ATOM 908 N N . ILE A 1 112 ? -2.584 11.921 9.131 1.00 93.94 112 ILE A N 1
ATOM 909 C CA . ILE A 1 112 ? -2.554 10.630 8.433 1.00 93.94 112 ILE A CA 1
ATOM 910 C C . ILE A 1 112 ? -3.821 9.840 8.729 1.00 93.94 112 ILE A C 1
ATOM 912 O O . ILE A 1 112 ? -4.443 9.283 7.822 1.00 93.94 112 ILE A O 1
ATOM 916 N N . TYR A 1 113 ? -4.244 9.858 9.984 1.00 88.06 113 TYR A N 1
ATOM 917 C CA . TYR A 1 113 ? -5.411 9.142 10.457 1.00 88.06 113 TYR A CA 1
ATOM 918 C C . TYR A 1 113 ? -6.699 9.624 9.773 1.00 88.06 113 TYR A C 1
ATOM 920 O O . TYR A 1 113 ? -7.478 8.811 9.281 1.00 88.06 113 TYR A O 1
ATOM 928 N N . LYS A 1 114 ? -6.877 10.938 9.580 1.00 92.62 114 LYS A N 1
ATOM 929 C CA . LYS A 1 114 ? -7.993 11.498 8.789 1.00 92.62 114 LYS A CA 1
ATOM 930 C C . LYS A 1 114 ? -7.977 11.052 7.321 1.00 92.62 114 LYS A C 1
ATOM 932 O O . LYS A 1 114 ? -9.028 10.753 6.743 1.00 92.62 114 LYS A O 1
ATOM 937 N N . LYS A 1 115 ? -6.791 10.963 6.703 1.00 95.38 115 LYS A N 1
ATOM 938 C CA . LYS A 1 115 ? -6.636 10.439 5.330 1.00 95.38 115 LYS A CA 1
ATOM 939 C C . LYS A 1 115 ? -6.981 8.948 5.262 1.00 95.38 115 LYS A C 1
ATOM 941 O O . LYS A 1 115 ? -7.606 8.520 4.290 1.00 95.38 115 LYS A O 1
ATOM 946 N N . LEU A 1 116 ? -6.602 8.169 6.277 1.00 94.81 116 LEU A N 1
ATOM 947 C CA . LEU A 1 116 ? -6.961 6.755 6.402 1.00 94.81 116 LEU A CA 1
ATOM 948 C C . LEU A 1 116 ? -8.481 6.588 6.499 1.00 94.81 116 LEU A C 1
ATOM 950 O O . LEU A 1 116 ? -9.051 5.844 5.704 1.00 94.81 116 LEU A O 1
ATOM 954 N N . ILE A 1 117 ? -9.143 7.336 7.384 1.00 93.06 117 ILE A N 1
ATOM 955 C CA . ILE A 1 117 ? -10.604 7.305 7.561 1.00 93.06 117 ILE A CA 1
ATOM 956 C C . ILE A 1 117 ? -11.329 7.616 6.253 1.00 93.06 117 ILE A C 1
ATOM 958 O O . ILE A 1 117 ? -12.234 6.887 5.859 1.00 93.06 117 ILE A O 1
ATOM 962 N N . SER A 1 118 ? -10.877 8.635 5.519 1.00 92.94 118 SER A N 1
ATOM 963 C CA . SER A 1 118 ? -11.468 8.993 4.222 1.00 92.94 118 SER A CA 1
ATOM 964 C C . SER A 1 118 ? -11.409 7.834 3.214 1.00 92.94 118 SER A C 1
ATOM 966 O O . SER A 1 118 ? -12.349 7.610 2.450 1.00 92.94 118 SER A O 1
ATOM 968 N N . LYS A 1 119 ? -10.314 7.060 3.214 1.00 94.00 119 LYS A N 1
ATOM 969 C CA . LYS A 1 119 ? -10.174 5.864 2.367 1.00 94.00 119 LYS A CA 1
ATOM 970 C C . LYS A 1 119 ? -11.039 4.706 2.853 1.00 94.00 119 LYS A C 1
ATOM 972 O O . LYS A 1 119 ? -11.655 4.043 2.022 1.00 94.00 119 LYS A O 1
ATOM 977 N N . LEU A 1 120 ? -11.095 4.480 4.166 1.00 92.69 120 LEU A N 1
ATOM 978 C CA . LEU A 1 120 ? -11.939 3.456 4.783 1.00 92.69 120 LEU A CA 1
ATOM 979 C C . LEU A 1 120 ? -13.413 3.709 4.494 1.00 92.69 120 LEU A C 1
ATOM 981 O O . LEU A 1 120 ? -14.100 2.801 4.044 1.00 92.69 120 LEU A O 1
ATOM 985 N N . HIS A 1 12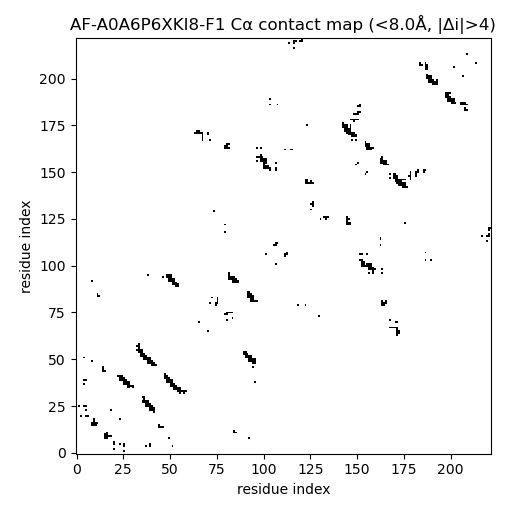1 ? -13.877 4.950 4.634 1.00 90.50 121 HIS A N 1
ATOM 986 C CA . HIS A 1 121 ? -15.248 5.332 4.317 1.00 90.50 121 HIS A CA 1
ATOM 987 C C . HIS A 1 121 ? -15.617 4.970 2.870 1.00 90.50 121 HIS A C 1
ATOM 989 O O . HIS A 1 121 ? -16.674 4.380 2.621 1.00 90.50 121 HIS A O 1
ATOM 995 N N . LEU A 1 122 ? -14.737 5.261 1.903 1.00 90.31 122 LEU A N 1
ATOM 996 C CA . LEU A 1 122 ? -14.959 4.891 0.503 1.00 90.31 122 LEU A CA 1
ATOM 997 C C . LEU A 1 122 ? -14.944 3.367 0.299 1.00 90.31 122 LEU A C 1
ATOM 999 O O . LEU A 1 122 ? -15.818 2.841 -0.391 1.00 90.31 122 LEU A O 1
ATOM 1003 N N . LEU A 1 123 ? -13.990 2.658 0.909 1.00 90.69 123 LEU A N 1
ATOM 1004 C CA . LEU A 1 123 ? -13.872 1.198 0.828 1.00 90.69 123 LEU A CA 1
ATOM 1005 C C . LEU A 1 123 ? -15.114 0.496 1.399 1.00 90.69 123 LEU A C 1
ATOM 1007 O O . LEU A 1 123 ? -15.719 -0.362 0.757 1.00 90.69 123 LEU A O 1
ATOM 1011 N N . HIS A 1 124 ? -15.545 0.918 2.582 1.00 88.75 124 HIS A N 1
ATOM 1012 C CA . HIS A 1 124 ? -16.711 0.399 3.288 1.00 88.75 124 HIS A CA 1
ATOM 1013 C C . HIS A 1 124 ? -18.003 0.606 2.507 1.00 88.75 124 HIS A C 1
ATOM 1015 O O . HIS A 1 124 ? -18.897 -0.244 2.538 1.00 88.75 124 HIS A O 1
ATOM 1021 N N . ASN A 1 125 ? -18.110 1.717 1.780 1.00 85.88 125 ASN A N 1
ATOM 1022 C CA . ASN A 1 125 ? -19.271 2.045 0.958 1.00 85.88 125 ASN A CA 1
ATOM 1023 C C . ASN A 1 125 ? -19.117 1.625 -0.514 1.00 85.88 125 ASN A C 1
ATOM 1025 O O . ASN A 1 125 ? -19.991 1.935 -1.326 1.00 85.88 125 ASN A O 1
ATOM 1029 N N . LEU A 1 126 ? -18.072 0.872 -0.871 1.00 84.62 126 LEU A N 1
ATOM 1030 C CA . LEU A 1 126 ? -17.781 0.498 -2.258 1.00 84.62 126 LEU A CA 1
ATOM 1031 C C . LEU A 1 126 ? -18.923 -0.288 -2.915 1.00 84.62 126 LEU A C 1
ATOM 1033 O O . LEU A 1 126 ? -19.190 -0.094 -4.097 1.00 84.62 126 LEU A O 1
ATOM 1037 N N . GLN A 1 127 ? -19.665 -1.095 -2.149 1.00 78.75 127 GLN A N 1
ATOM 1038 C CA . GLN A 1 127 ? -20.871 -1.786 -2.627 1.00 78.75 127 GLN A CA 1
ATOM 1039 C C . GLN A 1 127 ? -21.944 -0.816 -3.151 1.00 78.75 127 GLN A C 1
ATOM 1041 O O . GLN A 1 127 ? -22.616 -1.122 -4.129 1.00 78.75 127 GLN A O 1
ATOM 1046 N N . LYS A 1 128 ? -22.089 0.373 -2.550 1.00 78.56 128 LYS A N 1
ATOM 1047 C CA . LYS A 1 128 ? -23.037 1.399 -3.019 1.00 78.56 128 LYS A CA 1
ATOM 1048 C C . LYS A 1 128 ? -22.565 2.040 -4.326 1.00 78.56 128 LYS A C 1
ATOM 1050 O O . LYS A 1 128 ? -23.377 2.368 -5.183 1.00 78.56 128 LYS A O 1
ATOM 1055 N N . VAL A 1 129 ? -21.249 2.191 -4.485 1.00 77.44 129 VAL A N 1
ATOM 1056 C CA . VAL A 1 129 ? -20.614 2.788 -5.673 1.00 77.44 129 VAL A CA 1
ATOM 1057 C C . VAL A 1 129 ? -20.547 1.790 -6.840 1.00 77.44 129 VAL A C 1
ATOM 1059 O O . VAL A 1 129 ? -20.667 2.174 -8.003 1.00 77.44 129 VAL A O 1
ATOM 1062 N N . LYS A 1 130 ? -20.363 0.499 -6.543 1.00 77.38 130 LYS A N 1
ATOM 1063 C CA . LYS A 1 130 ? -20.166 -0.597 -7.507 1.00 77.38 130 LYS A CA 1
ATOM 1064 C C . LYS A 1 130 ? -21.048 -1.817 -7.174 1.00 77.38 130 LYS A C 1
ATOM 1066 O O . LYS A 1 130 ? -20.531 -2.921 -6.993 1.00 77.38 130 LYS A O 1
ATOM 1071 N N . PRO A 1 131 ? -22.388 -1.673 -7.149 1.00 68.44 131 PRO A N 1
ATOM 1072 C CA . PRO A 1 131 ? -23.292 -2.719 -6.655 1.00 68.44 131 PRO A CA 1
ATOM 1073 C C . PRO A 1 131 ? -23.230 -4.008 -7.476 1.00 68.44 131 PRO A C 1
ATOM 1075 O O . PRO A 1 131 ? -23.216 -5.098 -6.914 1.00 68.44 131 PRO A O 1
ATOM 1078 N N . LYS A 1 132 ? -23.097 -3.898 -8.805 1.00 64.44 132 LYS A N 1
ATOM 1079 C CA . LYS A 1 132 ? -23.057 -5.049 -9.725 1.00 64.44 132 LYS A CA 1
ATOM 1080 C C . LYS A 1 132 ? -21.866 -5.988 -9.503 1.00 64.44 132 LYS A C 1
ATOM 1082 O O . LYS A 1 132 ? -21.960 -7.151 -9.869 1.00 64.44 132 LYS A O 1
ATOM 1087 N N . LEU A 1 133 ? -20.769 -5.481 -8.939 1.00 59.16 133 LEU A N 1
ATOM 1088 C CA . LEU A 1 133 ? -19.540 -6.247 -8.712 1.00 59.16 133 LEU A CA 1
ATOM 1089 C C . LEU A 1 133 ? -19.466 -6.814 -7.289 1.00 59.16 133 LEU A C 1
ATOM 1091 O O . LEU A 1 133 ? -18.716 -7.749 -7.047 1.00 59.16 133 LEU A O 1
ATOM 1095 N N . LEU A 1 134 ? -20.247 -6.263 -6.353 1.00 61.16 134 LEU A N 1
ATOM 1096 C CA . LEU A 1 134 ? -20.081 -6.484 -4.915 1.00 61.16 134 LEU A CA 1
ATOM 1097 C C . LEU A 1 134 ? -21.397 -6.822 -4.197 1.00 61.16 134 LEU A C 1
ATOM 1099 O O . LEU A 1 134 ? -21.587 -6.466 -3.035 1.00 61.16 134 LEU A O 1
ATOM 1103 N N . THR A 1 135 ? -22.331 -7.488 -4.878 1.00 58.00 135 THR A N 1
ATOM 1104 C CA . THR A 1 135 ? -23.605 -7.872 -4.257 1.00 58.00 135 THR A CA 1
ATOM 1105 C C . THR A 1 135 ? -23.413 -9.093 -3.355 1.00 58.00 135 THR A C 1
ATOM 1107 O O . THR A 1 135 ? -23.307 -10.220 -3.837 1.00 58.00 135 THR A O 1
ATOM 1110 N N . LEU A 1 136 ? -23.441 -8.888 -2.039 1.00 55.66 136 LEU A N 1
ATOM 1111 C CA . LEU A 1 136 ? -23.750 -9.960 -1.097 1.00 55.66 136 LEU A CA 1
ATOM 1112 C C . LEU A 1 136 ? -25.272 -10.147 -1.068 1.00 55.66 136 LEU A C 1
ATOM 1114 O O . LEU A 1 136 ? -26.016 -9.187 -0.880 1.00 55.66 136 LEU A O 1
ATOM 1118 N N . LYS A 1 137 ? -25.760 -11.377 -1.267 1.00 50.09 137 LYS A N 1
ATOM 1119 C CA . LYS A 1 137 ? -27.178 -11.694 -1.043 1.00 50.09 137 LYS A CA 1
ATOM 1120 C C . LYS A 1 137 ? -27.437 -11.707 0.467 1.00 50.09 137 LYS A C 1
ATOM 1122 O O . LYS A 1 137 ? -27.175 -12.712 1.117 1.00 50.09 137 LYS A O 1
ATOM 1127 N N . GLY A 1 138 ? -27.929 -10.604 1.021 1.00 50.94 138 GLY A N 1
ATOM 1128 C CA . GLY A 1 138 ? -28.278 -10.499 2.439 1.00 50.94 138 GLY A CA 1
ATOM 1129 C C . GLY A 1 138 ? -28.913 -9.151 2.764 1.00 50.94 138 GLY A C 1
ATOM 1130 O O . GLY A 1 138 ? -28.556 -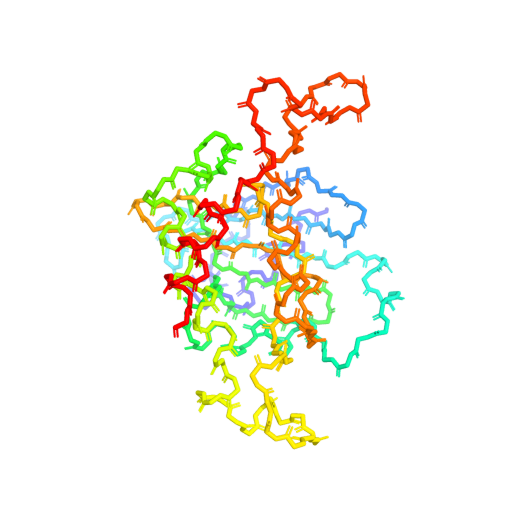8.144 2.159 1.00 50.94 138 GLY A O 1
ATOM 1131 N N . ASN A 1 139 ? -29.892 -9.157 3.672 1.00 44.19 139 ASN A N 1
ATOM 1132 C CA . ASN A 1 139 ? -30.669 -7.974 4.031 1.00 44.19 139 ASN A CA 1
ATOM 1133 C C . ASN A 1 139 ? -29.800 -6.863 4.632 1.00 44.19 139 ASN A C 1
ATOM 1135 O O . ASN A 1 139 ? -28.849 -7.106 5.370 1.00 44.19 139 ASN A O 1
ATOM 1139 N N . GLU A 1 140 ? -30.198 -5.643 4.295 1.00 51.41 140 GLU A N 1
ATOM 1140 C 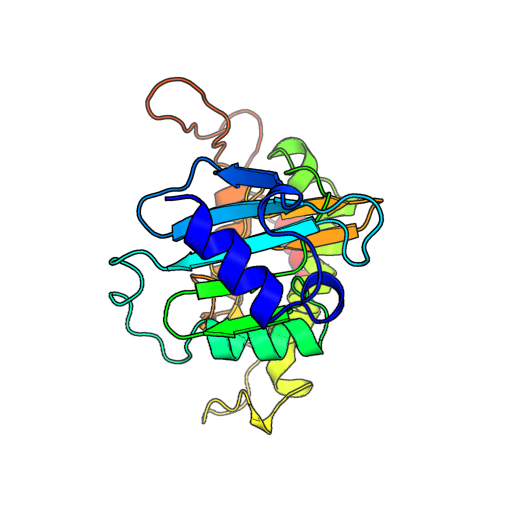CA . GLU A 1 140 ? -29.637 -4.354 4.670 1.00 51.41 140 GLU A CA 1
ATOM 1141 C C . GLU A 1 140 ? -29.226 -4.267 6.147 1.00 51.41 140 GLU A C 1
ATOM 1143 O O . GLU A 1 140 ? -30.052 -4.072 7.036 1.00 51.41 140 GLU A O 1
ATOM 1148 N N . THR A 1 141 ? -27.924 -4.336 6.427 1.00 49.16 141 THR A N 1
ATOM 1149 C CA . THR A 1 141 ? -27.319 -3.578 7.529 1.00 49.16 141 THR A CA 1
ATOM 1150 C C . THR A 1 141 ? -25.830 -3.380 7.265 1.00 49.16 141 THR A C 1
ATOM 1152 O O . THR A 1 141 ? -25.139 -4.253 6.750 1.00 49.16 141 THR A O 1
ATOM 1155 N N . VAL A 1 142 ? -25.354 -2.196 7.632 1.00 56.75 142 VAL A N 1
ATOM 1156 C CA . VAL A 1 142 ? -24.056 -1.535 7.397 1.00 56.75 142 VAL A CA 1
ATOM 1157 C C . VAL A 1 142 ? -22.843 -2.277 8.020 1.00 56.75 142 VAL A C 1
ATOM 1159 O O . VAL A 1 142 ? -21.791 -1.699 8.262 1.00 56.75 142 VAL A O 1
ATOM 1162 N N . ILE A 1 143 ? -22.969 -3.578 8.282 1.00 68.12 143 ILE A N 1
ATOM 1163 C CA . ILE A 1 143 ? -22.065 -4.369 9.118 1.00 68.12 143 ILE A CA 1
ATOM 1164 C C . ILE A 1 143 ? -20.977 -5.072 8.291 1.00 68.12 143 ILE A C 1
ATOM 1166 O O . ILE A 1 143 ? -19.830 -5.109 8.730 1.00 68.12 143 ILE A O 1
ATOM 1170 N N . ILE A 1 144 ? -21.307 -5.593 7.102 1.00 76.06 144 ILE A N 1
ATOM 1171 C CA . ILE A 1 144 ? -20.379 -6.364 6.257 1.00 76.06 144 ILE A CA 1
ATOM 1172 C C . ILE A 1 144 ? -20.051 -5.581 4.983 1.00 76.06 144 ILE A C 1
ATOM 1174 O O . ILE A 1 144 ? -20.943 -5.207 4.222 1.00 76.06 144 ILE A O 1
ATOM 1178 N N . SER A 1 145 ? -18.767 -5.361 4.718 1.00 83.50 145 SER A N 1
ATOM 1179 C CA . SER A 1 145 ? -18.274 -4.742 3.481 1.00 83.50 145 SER A CA 1
ATOM 1180 C C . SER A 1 145 ? -16.933 -5.340 3.078 1.00 83.50 145 SER A C 1
ATOM 1182 O O . SER A 1 145 ? -16.408 -6.203 3.776 1.00 83.50 145 SER A O 1
ATOM 1184 N N . ILE A 1 146 ? -16.369 -4.888 1.953 1.00 87.38 146 ILE A N 1
ATOM 1185 C CA . ILE A 1 146 ? -14.944 -5.120 1.724 1.00 87.38 146 ILE A CA 1
ATOM 1186 C C . ILE A 1 146 ? -14.177 -4.388 2.824 1.00 87.38 146 ILE A C 1
ATOM 1188 O O . ILE A 1 146 ? -14.434 -3.207 3.073 1.00 87.38 146 ILE A O 1
ATOM 1192 N N . ILE A 1 147 ? -13.263 -5.106 3.459 1.00 90.75 147 ILE A N 1
ATOM 1193 C CA . ILE A 1 147 ? -12.246 -4.571 4.358 1.00 90.75 147 ILE A CA 1
ATOM 1194 C C . ILE A 1 147 ? -10.864 -4.973 3.846 1.00 90.75 147 ILE A C 1
ATOM 1196 O O . ILE A 1 147 ? -10.744 -5.862 2.995 1.00 90.75 147 ILE A O 1
ATOM 1200 N N . ARG A 1 148 ? -9.819 -4.323 4.353 1.00 92.12 148 ARG A N 1
ATOM 1201 C CA . ARG A 1 148 ? -8.429 -4.635 4.012 1.00 92.12 148 ARG A CA 1
ATOM 1202 C C . ARG A 1 148 ? -7.877 -5.827 4.776 1.00 92.12 148 ARG A C 1
ATOM 1204 O O . ARG A 1 148 ? -7.087 -6.562 4.195 1.00 92.12 148 ARG A O 1
ATOM 1211 N N . ASP A 1 149 ? -8.317 -5.985 6.025 1.00 89.50 149 ASP A N 1
ATOM 1212 C CA . ASP A 1 149 ? -7.937 -7.060 6.958 1.00 89.50 149 ASP A CA 1
ATOM 1213 C C . ASP A 1 149 ? -6.461 -7.063 7.405 1.00 89.50 149 ASP A C 1
ATOM 1215 O O . ASP A 1 149 ? -6.044 -7.954 8.132 1.00 89.50 149 ASP A O 1
ATOM 1219 N N . ASP A 1 150 ? -5.683 -6.053 6.995 1.00 90.44 150 ASP A N 1
ATOM 1220 C CA . ASP A 1 150 ? -4.241 -5.954 7.257 1.00 90.44 150 ASP A CA 1
ATOM 1221 C C . ASP A 1 150 ? -3.760 -4.483 7.246 1.00 90.44 150 ASP A C 1
ATOM 1223 O O . ASP A 1 150 ? -2.931 -4.049 6.437 1.00 90.44 150 ASP A O 1
ATOM 1227 N N . ILE A 1 151 ? -4.383 -3.636 8.076 1.00 92.12 151 ILE A N 1
ATOM 1228 C CA . ILE A 1 151 ? -4.049 -2.203 8.155 1.00 92.12 151 ILE A CA 1
ATOM 1229 C C . ILE A 1 151 ? -3.054 -1.952 9.277 1.00 92.12 151 ILE A C 1
ATOM 1231 O O . ILE A 1 151 ? -3.421 -1.912 10.446 1.00 92.12 151 ILE A O 1
ATOM 1235 N N . HIS A 1 152 ? -1.818 -1.661 8.888 1.00 90.25 152 HIS A N 1
ATOM 1236 C CA . HIS A 1 152 ? -0.748 -1.239 9.783 1.00 90.25 152 HIS A CA 1
ATOM 1237 C C . HIS A 1 152 ? 0.243 -0.327 9.045 1.00 90.25 152 HIS A C 1
ATOM 1239 O O . HIS A 1 152 ? 0.163 -0.140 7.826 1.00 90.25 152 HIS A O 1
ATOM 1245 N N . SER A 1 153 ? 1.199 0.251 9.777 1.00 88.31 153 SER A N 1
ATOM 1246 C CA . SER A 1 153 ? 2.075 1.305 9.249 1.00 88.31 153 SER A CA 1
ATOM 1247 C C . SER A 1 153 ? 2.962 0.861 8.075 1.00 88.31 153 SER A C 1
ATOM 1249 O O . SER A 1 153 ? 3.280 1.679 7.217 1.00 88.31 153 SER A O 1
ATOM 1251 N N . GLN A 1 154 ? 3.327 -0.426 7.983 1.00 88.38 154 GLN A N 1
ATOM 1252 C CA . GLN A 1 154 ? 4.156 -0.933 6.875 1.00 88.38 154 GLN A CA 1
ATOM 1253 C C . GLN A 1 154 ? 3.371 -1.139 5.569 1.00 88.38 154 GLN A C 1
ATOM 1255 O O . GLN A 1 154 ? 3.972 -1.162 4.497 1.00 88.38 154 GLN A O 1
ATOM 1260 N N . ASN A 1 155 ? 2.038 -1.189 5.640 1.00 91.56 155 ASN A N 1
ATOM 1261 C CA . ASN A 1 155 ? 1.140 -1.244 4.482 1.00 91.56 155 ASN A CA 1
ATOM 1262 C C . ASN A 1 155 ? 0.649 0.151 4.051 1.00 91.56 155 ASN A C 1
ATOM 1264 O O . ASN A 1 155 ? -0.343 0.289 3.321 1.00 91.56 155 ASN A O 1
ATOM 1268 N N . ALA A 1 156 ? 1.339 1.200 4.506 1.00 92.94 156 ALA A N 1
ATOM 1269 C CA . ALA A 1 156 ? 1.007 2.587 4.241 1.00 92.94 156 ALA A CA 1
ATOM 1270 C C . ALA A 1 156 ? 2.238 3.387 3.804 1.00 92.94 156 ALA A C 1
ATOM 1272 O O . ALA A 1 156 ? 3.261 3.440 4.486 1.00 92.94 156 ALA A O 1
ATOM 1273 N N . LEU A 1 157 ? 2.108 4.039 2.653 1.00 94.50 157 LEU A N 1
ATOM 1274 C CA . LEU A 1 157 ? 3.128 4.891 2.057 1.00 94.50 157 LEU A CA 1
ATOM 1275 C C . LEU A 1 157 ? 2.621 6.333 2.011 1.00 94.50 157 LEU A C 1
ATOM 1277 O O . LEU A 1 157 ? 1.454 6.570 1.689 1.00 94.50 157 LEU A O 1
ATOM 1281 N N . ILE A 1 158 ? 3.497 7.299 2.268 1.00 94.69 158 ILE A N 1
ATOM 1282 C CA . ILE A 1 158 ? 3.218 8.721 2.055 1.00 94.69 158 ILE A CA 1
ATOM 1283 C C . ILE A 1 158 ? 4.058 9.251 0.891 1.00 94.69 158 ILE A C 1
ATOM 1285 O O . ILE A 1 158 ? 5.275 9.085 0.867 1.00 94.69 158 ILE A O 1
ATOM 1289 N N . ASP A 1 159 ? 3.405 9.874 -0.088 1.00 94.06 159 ASP A N 1
ATOM 1290 C CA . ASP A 1 159 ? 4.042 10.516 -1.245 1.00 94.06 159 ASP A CA 1
ATOM 1291 C C . ASP A 1 159 ? 3.425 11.905 -1.438 1.00 94.06 159 ASP A C 1
ATOM 1293 O O . ASP A 1 159 ? 2.237 12.005 -1.730 1.00 94.06 159 ASP A O 1
ATOM 1297 N N . ASN A 1 160 ? 4.194 12.982 -1.242 1.00 91.81 160 ASN A N 1
ATOM 1298 C CA . ASN A 1 160 ? 3.717 14.365 -1.408 1.00 91.81 160 ASN A CA 1
ATOM 1299 C C . ASN A 1 160 ? 2.361 14.643 -0.709 1.00 91.81 160 ASN A C 1
ATOM 1301 O O . ASN A 1 160 ? 1.413 15.111 -1.336 1.00 91.81 160 ASN A O 1
ATOM 1305 N N . ASP A 1 161 ? 2.251 14.306 0.584 1.00 91.94 161 ASP A N 1
ATOM 1306 C CA . ASP A 1 161 ? 1.023 14.405 1.407 1.00 91.94 161 ASP A CA 1
ATOM 1307 C C . ASP A 1 161 ? -0.144 13.480 0.974 1.00 91.94 161 ASP A C 1
ATOM 1309 O O . ASP A 1 161 ? -1.229 13.456 1.571 1.00 91.94 161 ASP A O 1
ATOM 1313 N N . LYS A 1 162 ? 0.060 12.632 -0.034 1.00 93.81 162 LYS A N 1
ATOM 1314 C CA . LYS A 1 162 ? -0.905 11.615 -0.445 1.00 93.81 162 LYS A CA 1
ATOM 1315 C C . LYS A 1 162 ? -0.629 10.304 0.277 1.00 93.81 162 LYS A C 1
ATOM 1317 O O . LYS A 1 162 ? 0.419 9.688 0.106 1.00 93.81 162 LYS A O 1
ATOM 1322 N N . LEU A 1 163 ? -1.613 9.849 1.052 1.00 95.44 163 LEU A N 1
ATOM 1323 C CA . LEU A 1 163 ? -1.592 8.515 1.644 1.00 95.44 163 LEU A CA 1
ATOM 1324 C C . LEU A 1 163 ? -1.889 7.475 0.558 1.00 95.44 163 LEU A C 1
ATOM 1326 O O . LEU A 1 163 ? -2.903 7.553 -0.147 1.00 95.44 163 LEU A O 1
ATOM 1330 N N . HIS A 1 164 ? -1.037 6.469 0.467 1.00 94.75 164 HIS A N 1
ATOM 1331 C CA . HIS A 1 164 ? -1.217 5.282 -0.345 1.00 94.75 164 HIS A CA 1
ATOM 1332 C C . HIS A 1 164 ? -1.284 4.063 0.565 1.00 94.75 164 HIS A C 1
ATOM 1334 O O . HIS A 1 164 ? -0.465 3.893 1.459 1.00 94.75 164 HIS A O 1
ATOM 1340 N N . LEU A 1 165 ? -2.281 3.223 0.326 1.00 93.50 165 LEU A N 1
ATOM 1341 C CA . LEU A 1 165 ? -2.467 1.965 1.029 1.00 93.50 165 LEU A CA 1
ATOM 1342 C C . LEU A 1 165 ? -2.092 0.841 0.066 1.00 93.50 165 LEU A C 1
ATOM 1344 O O . LEU A 1 165 ? -2.573 0.840 -1.070 1.00 93.50 165 LEU A O 1
ATOM 1348 N N . VAL A 1 166 ? -1.220 -0.064 0.503 1.00 90.62 166 VAL A N 1
ATOM 1349 C CA . VAL A 1 166 ? -0.661 -1.154 -0.312 1.00 90.62 166 VAL A CA 1
ATOM 1350 C C . VAL A 1 166 ? -0.837 -2.492 0.377 1.00 90.62 166 VAL A C 1
ATOM 1352 O O . VAL A 1 166 ? -1.035 -2.534 1.583 1.00 90.62 166 VAL A O 1
ATOM 1355 N N . ASP A 1 167 ? -0.743 -3.556 -0.409 1.00 86.94 167 ASP A N 1
ATOM 1356 C CA . ASP A 1 167 ? -1.026 -4.928 -0.000 1.00 86.94 167 ASP A CA 1
ATOM 1357 C C . ASP A 1 167 ? -2.502 -5.168 0.356 1.00 86.94 167 ASP A C 1
ATOM 1359 O O . ASP A 1 167 ? -3.030 -4.720 1.369 1.00 86.94 167 ASP A O 1
ATOM 1363 N N . TYR A 1 168 ? -3.225 -5.800 -0.566 1.00 88.75 168 TYR A N 1
ATOM 1364 C CA . TYR A 1 168 ? -4.641 -6.150 -0.396 1.00 88.75 168 TYR A CA 1
ATOM 1365 C C . TYR A 1 168 ? -4.804 -7.672 -0.352 1.00 88.75 168 TYR A C 1
ATOM 1367 O O . TYR A 1 168 ? -5.886 -8.207 -0.601 1.00 88.75 168 TYR A O 1
ATOM 1375 N N . GLU A 1 169 ? -3.721 -8.390 -0.045 1.00 83.56 169 GLU A N 1
ATOM 1376 C CA . GLU A 1 169 ? -3.686 -9.845 -0.093 1.00 83.56 169 GLU A CA 1
ATOM 1377 C C . GLU A 1 169 ? -4.540 -10.518 0.976 1.00 83.56 169 GLU A C 1
ATOM 1379 O O . GLU A 1 169 ? -4.777 -11.710 0.844 1.00 83.56 169 GLU A O 1
ATOM 1384 N N . PHE A 1 170 ? -5.055 -9.797 1.975 1.00 86.19 170 PHE A N 1
ATOM 1385 C CA . PHE A 1 170 ? -6.033 -10.297 2.953 1.00 86.19 170 PHE A CA 1
ATOM 1386 C C . PHE A 1 170 ? -7.421 -9.675 2.788 1.00 86.19 170 PHE A C 1
ATOM 1388 O O . PHE A 1 170 ? -8.375 -10.082 3.442 1.00 86.19 170 PHE A O 1
ATOM 1395 N N . SER A 1 171 ? -7.579 -8.755 1.834 1.00 89.81 171 SER A N 1
ATOM 1396 C CA . SER A 1 171 ? -8.840 -8.051 1.639 1.00 89.81 171 SER A CA 1
ATOM 1397 C C . SER A 1 171 ? -9.961 -8.990 1.199 1.00 89.81 171 SER A C 1
ATOM 1399 O O . SER A 1 171 ? -9.745 -9.952 0.454 1.00 89.81 171 SER A O 1
ATOM 1401 N N . GLY A 1 172 ? -11.175 -8.686 1.649 1.00 88.12 172 GLY A N 1
ATOM 1402 C CA . GLY A 1 172 ? -12.356 -9.510 1.414 1.00 88.12 172 GLY A CA 1
ATOM 1403 C C . GLY A 1 172 ? -13.590 -8.970 2.127 1.00 88.12 172 GLY A C 1
ATOM 1404 O O . GLY A 1 172 ? -13.530 -7.948 2.810 1.00 88.12 172 GLY A O 1
ATOM 1405 N N . PHE A 1 173 ? -14.726 -9.647 1.950 1.00 85.62 173 PHE A N 1
ATOM 1406 C CA . PHE A 1 173 ? -15.937 -9.324 2.701 1.00 85.62 173 PHE A CA 1
ATOM 1407 C C . PHE A 1 173 ? -15.800 -9.761 4.156 1.00 85.62 173 PHE A C 1
ATOM 1409 O O . PHE A 1 173 ? -15.608 -10.946 4.423 1.00 85.62 173 PHE A O 1
ATOM 1416 N N . ASN A 1 174 ? -15.953 -8.820 5.083 1.00 87.44 174 ASN A N 1
ATOM 1417 C CA . ASN A 1 174 ? -15.963 -9.096 6.515 1.00 87.44 174 ASN A CA 1
ATOM 1418 C C . ASN A 1 174 ? -16.697 -7.979 7.281 1.00 87.44 174 ASN A C 1
ATOM 1420 O O . ASN A 1 174 ? -17.136 -6.980 6.702 1.00 87.44 174 ASN A O 1
ATOM 1424 N N . TYR A 1 175 ? -16.826 -8.153 8.593 1.00 87.44 175 TYR A N 1
ATOM 1425 C CA . TYR A 1 175 ? -17.355 -7.156 9.514 1.00 87.44 175 TYR A CA 1
ATOM 1426 C C . TYR A 1 175 ? -16.460 -5.910 9.542 1.00 87.44 175 TYR A C 1
ATOM 1428 O O . TYR A 1 175 ? -15.273 -6.013 9.837 1.00 87.44 175 TYR A O 1
ATOM 1436 N N . ARG A 1 176 ? -17.023 -4.713 9.336 1.00 87.75 176 ARG A N 1
ATOM 1437 C CA . ARG A 1 176 ? -16.263 -3.446 9.445 1.00 87.75 176 ARG A CA 1
ATOM 1438 C C . ARG A 1 176 ? -15.590 -3.293 10.805 1.00 87.75 176 ARG A C 1
ATOM 1440 O O . ARG A 1 176 ? -14.455 -2.847 10.881 1.00 87.75 176 ARG A O 1
ATOM 1447 N N . ALA A 1 177 ? -16.276 -3.722 11.866 1.00 87.56 177 ALA A N 1
ATOM 1448 C CA . ALA A 1 177 ? -15.751 -3.705 13.228 1.00 87.56 177 ALA A CA 1
ATOM 1449 C C . ALA A 1 177 ? -14.477 -4.552 13.395 1.00 87.56 177 ALA A C 1
ATOM 1451 O O . ALA A 1 177 ? -13.641 -4.210 14.226 1.00 87.56 177 ALA A O 1
ATOM 1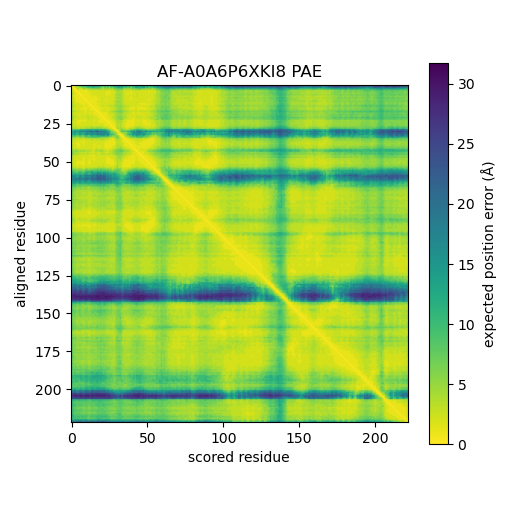452 N N . TYR A 1 178 ? -14.301 -5.612 12.595 1.00 91.06 178 TYR A N 1
ATOM 1453 C CA . TYR A 1 178 ? -13.067 -6.396 12.602 1.00 91.06 178 TYR A CA 1
ATOM 1454 C C . TYR A 1 178 ? -11.884 -5.555 12.112 1.00 91.06 178 TYR A C 1
ATOM 1456 O O . TYR A 1 178 ? -10.853 -5.504 12.771 1.00 91.06 178 TYR A O 1
ATOM 1464 N N . GLU A 1 179 ? -12.051 -4.819 11.009 1.00 92.50 179 GLU A N 1
ATOM 1465 C CA . GLU A 1 179 ? -11.004 -3.924 10.502 1.00 92.50 179 GLU A CA 1
ATOM 1466 C C . GLU A 1 179 ? -10.644 -2.830 11.510 1.00 92.50 179 GLU A C 1
ATOM 1468 O O . GLU A 1 179 ? -9.471 -2.500 11.669 1.00 92.50 179 GLU A O 1
ATOM 1473 N N . LEU A 1 180 ? -11.637 -2.303 12.234 1.00 91.06 180 LEU A N 1
ATOM 1474 C CA . LEU A 1 1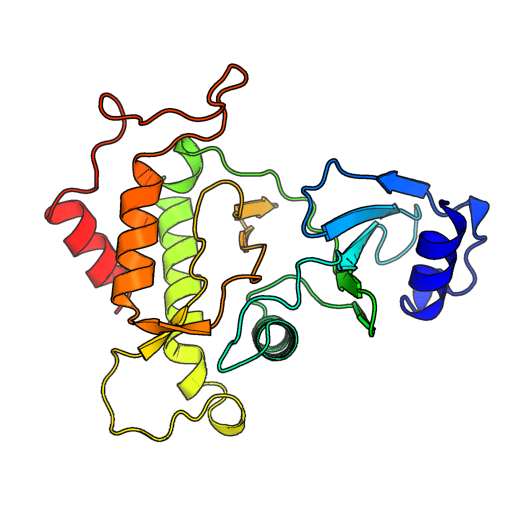80 ? -11.392 -1.325 13.296 1.00 91.06 180 LEU A CA 1
ATOM 1475 C C . LEU A 1 180 ? -10.582 -1.924 14.442 1.00 91.06 180 LEU A C 1
ATOM 1477 O O . LEU A 1 180 ? -9.615 -1.313 14.892 1.00 91.06 180 LEU A O 1
ATOM 1481 N N . ALA A 1 181 ? -10.949 -3.130 14.878 1.00 91.50 181 ALA A N 1
ATOM 1482 C CA . ALA A 1 181 ? -10.210 -3.846 15.906 1.00 91.50 181 ALA A CA 1
ATOM 1483 C C . ALA A 1 181 ? -8.751 -4.072 15.483 1.00 91.50 181 ALA A C 1
ATOM 1485 O O . ALA A 1 181 ? -7.855 -3.789 16.274 1.00 91.50 181 ALA A O 1
ATOM 1486 N N . VAL A 1 182 ? -8.502 -4.471 14.227 1.00 92.38 182 VAL A N 1
ATOM 1487 C CA . VAL A 1 182 ? -7.141 -4.609 13.676 1.00 92.38 182 VAL A CA 1
ATOM 1488 C C . VAL A 1 182 ? -6.378 -3.287 13.761 1.00 92.38 182 VAL A C 1
ATOM 1490 O O . VAL A 1 182 ? -5.298 -3.264 14.339 1.00 92.38 182 VAL A O 1
ATOM 1493 N N . ILE A 1 183 ? -6.944 -2.174 13.278 1.00 91.62 183 ILE A N 1
ATOM 1494 C CA . ILE A 1 183 ? -6.293 -0.849 13.332 1.00 91.62 183 ILE A CA 1
ATOM 1495 C C . ILE A 1 183 ? -5.919 -0.471 14.773 1.00 91.62 183 ILE A C 1
ATOM 1497 O O . ILE A 1 183 ? -4.829 0.039 15.030 1.00 91.62 183 ILE A O 1
ATOM 1501 N N . PHE A 1 184 ? -6.817 -0.701 15.730 1.00 90.69 184 PHE A N 1
ATOM 1502 C CA . PHE A 1 184 ? -6.577 -0.350 17.129 1.00 90.69 184 PHE A CA 1
ATOM 1503 C C . PHE A 1 184 ? -5.535 -1.258 17.784 1.00 90.69 184 PHE A C 1
ATOM 1505 O O . PHE A 1 184 ? -4.679 -0.772 18.525 1.00 90.69 184 PHE A O 1
ATOM 1512 N N . THR A 1 185 ? -5.550 -2.556 17.479 1.00 90.69 185 THR A N 1
ATOM 1513 C CA . THR A 1 185 ? -4.526 -3.502 17.936 1.00 90.69 185 THR A CA 1
ATOM 1514 C C . THR A 1 185 ? -3.157 -3.162 17.348 1.00 90.69 185 THR A C 1
ATOM 1516 O O . THR A 1 185 ? -2.174 -3.103 18.087 1.00 90.69 185 THR A O 1
ATOM 1519 N N . GLU A 1 186 ? -3.085 -2.834 16.061 1.00 90.25 186 GLU A N 1
ATOM 1520 C CA . GLU A 1 186 ? -1.851 -2.471 15.354 1.00 90.25 186 GLU A CA 1
ATOM 1521 C C . GLU A 1 186 ? -1.220 -1.164 15.862 1.00 90.25 186 GLU A C 1
ATOM 1523 O O . GLU A 1 186 ? -0.028 -0.924 15.674 1.00 90.25 186 GLU A O 1
ATOM 1528 N N . LYS A 1 187 ? -1.967 -0.318 16.588 1.00 87.88 187 LYS A N 1
ATOM 1529 C CA . LYS A 1 187 ? -1.403 0.847 17.304 1.00 87.88 187 LYS A CA 1
ATOM 1530 C C . LYS A 1 187 ? -0.416 0.432 18.398 1.00 87.88 187 LYS A C 1
ATOM 1532 O O . LYS A 1 187 ? 0.473 1.209 18.753 1.00 87.88 187 LYS A O 1
ATOM 1537 N N . THR A 1 188 ? -0.538 -0.797 18.894 1.00 88.12 188 THR A N 1
ATOM 1538 C CA . THR A 1 188 ? 0.252 -1.328 20.012 1.00 88.12 188 THR A CA 1
ATOM 1539 C C . THR A 1 188 ? 1.465 -2.153 19.575 1.00 88.12 188 THR A C 1
ATOM 1541 O O . THR A 1 188 ? 2.289 -2.494 20.423 1.00 88.12 188 THR A O 1
ATOM 1544 N N . ILE A 1 189 ? 1.627 -2.457 18.282 1.00 87.12 189 ILE A N 1
ATOM 1545 C CA . ILE A 1 189 ? 2.668 -3.371 17.788 1.00 87.12 189 ILE A CA 1
ATOM 1546 C C . ILE A 1 189 ? 3.649 -2.616 16.894 1.00 87.12 189 ILE A C 1
ATOM 1548 O O . ILE A 1 189 ? 3.271 -1.987 15.912 1.00 87.12 189 ILE A O 1
ATOM 1552 N N . SER A 1 190 ? 4.940 -2.681 17.226 1.00 84.31 190 SER A N 1
ATOM 1553 C CA . SER A 1 190 ? 6.007 -2.130 16.393 1.00 84.31 190 SER A CA 1
ATOM 1554 C C . SER A 1 190 ? 6.841 -3.237 15.763 1.00 84.31 190 SER A C 1
ATOM 1556 O O . SER A 1 190 ? 7.434 -4.061 16.460 1.00 84.31 190 SER A O 1
ATOM 1558 N N . TYR A 1 191 ? 6.942 -3.183 14.439 1.00 83.88 191 TYR A N 1
ATOM 1559 C CA . TYR A 1 191 ? 7.691 -4.120 13.600 1.00 83.88 191 TYR A CA 1
ATOM 1560 C C . TYR A 1 191 ? 9.056 -3.571 13.143 1.00 83.88 191 TYR A C 1
ATOM 1562 O O . TYR A 1 191 ? 9.687 -4.123 12.249 1.00 83.88 191 TYR A O 1
ATOM 1570 N N . THR A 1 192 ? 9.518 -2.443 13.696 1.00 81.38 192 THR A N 1
ATOM 1571 C CA . THR A 1 192 ? 10.812 -1.830 13.320 1.00 81.38 192 THR A CA 1
ATOM 1572 C C . THR A 1 192 ? 11.996 -2.373 14.128 1.00 81.38 192 THR A C 1
ATOM 1574 O O . THR A 1 192 ? 13.119 -1.873 14.017 1.00 81.38 192 THR A O 1
ATOM 1577 N N . VAL A 1 193 ? 11.761 -3.393 14.957 1.00 84.81 193 VAL A N 1
ATOM 1578 C CA . VAL A 1 193 ? 12.774 -4.003 15.820 1.00 84.81 193 VAL A CA 1
ATOM 1579 C C . VAL A 1 193 ? 13.700 -4.876 14.972 1.00 84.81 193 VAL A C 1
ATOM 1581 O O . VAL A 1 193 ? 13.257 -5.799 14.300 1.00 84.81 193 VAL A O 1
ATOM 1584 N N . LYS A 1 194 ? 15.003 -4.577 14.997 1.00 87.88 194 LYS A N 1
ATOM 1585 C CA . LYS A 1 194 ? 16.010 -5.287 14.187 1.00 87.88 194 LYS A CA 1
ATOM 1586 C C . LYS A 1 194 ? 16.511 -6.586 14.814 1.00 87.88 194 LYS A C 1
ATOM 1588 O O . LYS A 1 194 ? 17.087 -7.406 14.110 1.00 87.88 194 LYS A O 1
ATOM 1593 N N . GLU A 1 195 ? 16.290 -6.758 16.111 1.00 89.62 195 GLU A N 1
ATOM 1594 C CA . GLU A 1 195 ? 16.719 -7.932 16.867 1.00 89.62 195 GLU A CA 1
ATOM 1595 C C . GLU A 1 195 ? 15.542 -8.885 17.117 1.00 89.62 195 GLU A C 1
ATOM 1597 O O . GLU A 1 195 ? 14.406 -8.416 17.243 1.00 89.62 195 GLU A O 1
ATOM 1602 N N . PRO A 1 196 ? 15.779 -10.206 17.229 1.00 91.00 196 PRO A N 1
ATOM 1603 C CA . PRO A 1 196 ? 14.744 -11.171 17.591 1.00 91.00 196 PRO A CA 1
ATOM 1604 C C . PRO A 1 196 ? 13.952 -10.739 18.844 1.00 91.00 196 PRO A C 1
ATOM 1606 O O . PRO A 1 196 ? 14.562 -10.300 19.821 1.00 91.00 196 PRO A O 1
ATOM 1609 N N . PRO A 1 197 ? 12.608 -10.863 18.850 1.00 92.12 197 PRO A N 1
ATOM 1610 C CA . PRO A 1 197 ? 11.772 -11.573 17.876 1.00 92.12 197 PRO A CA 1
ATOM 1611 C C . PRO A 1 197 ? 11.331 -10.727 16.661 1.00 92.12 197 PRO A C 1
ATOM 1613 O O . PRO A 1 197 ? 10.400 -11.118 15.967 1.00 92.12 197 PRO A O 1
ATOM 1616 N N . TYR A 1 198 ? 11.995 -9.596 16.387 1.00 88.00 198 TYR A N 1
ATOM 1617 C CA . TYR A 1 198 ? 11.733 -8.650 15.284 1.00 88.00 198 TYR A CA 1
ATOM 1618 C C . TYR A 1 198 ? 10.445 -7.823 15.400 1.00 88.00 198 TYR A C 1
ATOM 1620 O O . TYR A 1 198 ? 10.096 -7.052 14.508 1.00 88.00 198 TYR A O 1
ATOM 1628 N N . PHE A 1 199 ? 9.768 -7.912 16.540 1.00 87.31 199 PHE A N 1
ATOM 1629 C CA . PHE A 1 199 ? 8.661 -7.040 16.905 1.00 87.31 199 PHE A CA 1
ATOM 1630 C C . PHE A 1 199 ? 8.717 -6.724 18.399 1.00 87.31 199 PHE A C 1
ATOM 1632 O O . PHE A 1 199 ? 9.362 -7.427 19.181 1.00 87.31 199 PHE A O 1
ATOM 1639 N N . LYS A 1 200 ? 8.026 -5.662 18.810 1.00 86.94 200 LYS A N 1
ATOM 1640 C CA . LYS A 1 200 ? 7.750 -5.384 20.220 1.00 86.94 200 LYS A CA 1
ATOM 1641 C C . LYS A 1 200 ? 6.338 -4.857 20.393 1.00 86.94 200 LYS A C 1
ATOM 1643 O O . LYS A 1 200 ? 5.860 -4.069 19.578 1.00 86.94 200 LYS A O 1
ATOM 1648 N N . TYR A 1 201 ? 5.720 -5.231 21.502 1.00 85.19 201 TYR A N 1
ATOM 1649 C CA . TYR A 1 201 ? 4.541 -4.535 21.986 1.00 85.19 201 TYR A CA 1
ATOM 1650 C C . TYR A 1 201 ? 4.973 -3.232 22.650 1.00 85.19 201 TYR A C 1
ATOM 1652 O O . TYR A 1 201 ? 5.894 -3.214 23.469 1.00 85.19 201 TYR A O 1
ATOM 1660 N N . ASN A 1 202 ? 4.324 -2.138 22.287 1.00 73.50 202 ASN A N 1
ATOM 1661 C CA . ASN A 1 202 ? 4.618 -0.813 22.802 1.00 73.50 202 ASN A CA 1
ATOM 1662 C C . ASN A 1 202 ? 3.633 -0.418 23.909 1.00 73.50 202 ASN A C 1
ATOM 1664 O O . ASN A 1 202 ? 2.956 0.603 23.806 1.00 73.50 202 ASN A O 1
ATOM 1668 N N . TRP A 1 203 ? 3.557 -1.241 24.961 1.00 66.12 203 TRP A N 1
ATOM 1669 C CA . TRP A 1 203 ? 2.629 -1.045 26.082 1.00 66.12 203 TRP A CA 1
ATOM 1670 C C . TRP A 1 203 ? 2.849 0.276 26.838 1.00 66.12 203 TRP A C 1
ATOM 1672 O O . TRP A 1 203 ? 1.916 0.781 27.449 1.00 66.12 203 TRP A O 1
ATOM 1682 N N . GLU A 1 204 ? 4.060 0.843 26.784 1.00 56.25 204 GLU A N 1
ATOM 1683 C CA . GLU A 1 204 ? 4.452 2.019 27.576 1.00 56.25 204 GLU A CA 1
ATOM 1684 C C . GLU A 1 204 ? 4.342 3.357 26.823 1.00 56.25 204 GLU A C 1
ATOM 1686 O O . GLU A 1 204 ? 4.205 4.395 27.465 1.00 56.25 204 GLU A O 1
ATOM 1691 N N . ALA A 1 205 ? 4.387 3.368 25.481 1.00 51.44 205 ALA A N 1
ATOM 1692 C CA . ALA A 1 205 ? 4.369 4.616 24.701 1.00 51.44 205 ALA A CA 1
ATOM 1693 C C . ALA A 1 205 ? 3.175 4.761 23.742 1.00 51.44 205 ALA A C 1
ATOM 1695 O O . ALA A 1 205 ? 2.989 5.843 23.186 1.00 51.44 205 ALA A O 1
ATOM 1696 N N . LYS A 1 206 ? 2.355 3.717 23.541 1.00 59.72 206 LYS A N 1
ATOM 1697 C CA . LYS A 1 206 ? 1.141 3.772 22.706 1.00 59.72 206 LYS A CA 1
ATOM 1698 C C . LYS A 1 206 ? 0.055 2.879 23.271 1.00 59.72 206 LYS A C 1
ATOM 1700 O O . LYS A 1 206 ? -0.047 1.702 22.933 1.00 59.72 206 LYS A O 1
ATOM 1705 N N . HIS A 1 207 ? -0.757 3.474 24.132 1.00 73.56 207 HIS A N 1
ATOM 1706 C CA . HIS A 1 207 ? -1.953 2.831 24.638 1.00 73.56 207 HIS A CA 1
ATOM 1707 C C . HIS A 1 207 ? -2.838 2.434 23.453 1.00 73.56 207 HIS A C 1
ATOM 1709 O O . HIS A 1 207 ? -3.004 3.196 22.490 1.00 73.56 207 HIS A O 1
ATOM 1715 N N . TYR A 1 208 ? -3.384 1.221 23.536 1.00 85.69 208 TYR A N 1
ATOM 1716 C CA . TYR A 1 208 ? -4.607 0.887 22.820 1.00 85.69 208 TYR A CA 1
ATOM 1717 C C . TYR A 1 208 ? -5.574 2.073 22.963 1.00 85.69 208 TYR A C 1
ATOM 1719 O O . TYR A 1 208 ? -5.646 2.627 24.067 1.00 85.69 208 TYR A O 1
ATOM 1727 N N . PRO A 1 209 ? -6.232 2.517 21.879 1.00 87.38 209 PRO A N 1
ATOM 1728 C CA . PRO A 1 209 ? -6.961 3.768 21.922 1.00 87.38 209 PRO A CA 1
ATOM 1729 C C . PRO A 1 209 ? -8.041 3.730 23.003 1.00 87.38 209 PRO A C 1
ATOM 1731 O O . PRO A 1 209 ? -8.727 2.717 23.160 1.00 87.38 209 PRO A O 1
ATOM 1734 N N . ASP A 1 210 ? -8.156 4.810 23.772 1.00 89.12 210 ASP A N 1
ATOM 1735 C CA . ASP A 1 210 ? -9.180 4.900 24.813 1.00 89.12 210 ASP A CA 1
ATOM 1736 C C . ASP A 1 210 ? -10.585 5.100 24.212 1.00 89.12 210 ASP A C 1
ATOM 1738 O O . ASP A 1 210 ? -10.752 5.279 23.004 1.00 89.12 210 ASP A O 1
ATOM 1742 N N . GLU A 1 211 ? -11.626 5.056 25.048 1.00 90.06 211 GLU A N 1
ATOM 1743 C CA . GLU A 1 211 ? -13.013 5.214 24.586 1.00 90.06 211 GLU A CA 1
ATOM 1744 C C . GLU A 1 211 ? -13.257 6.548 23.860 1.00 90.06 211 GLU A C 1
ATOM 1746 O O . GLU A 1 211 ? -14.082 6.604 22.946 1.00 90.06 211 GLU A O 1
ATOM 1751 N N . THR A 1 212 ? -12.520 7.604 24.215 1.00 90.38 212 THR A N 1
ATOM 1752 C CA . THR A 1 212 ? -12.630 8.922 23.577 1.00 90.38 212 THR A CA 1
ATOM 1753 C C . THR A 1 212 ? -12.000 8.892 22.189 1.00 90.38 212 THR A C 1
ATOM 1755 O O . THR A 1 212 ? -12.620 9.332 21.222 1.00 90.38 212 THR A O 1
ATOM 1758 N N . GLU A 1 213 ? -10.789 8.342 22.064 1.00 88.19 213 GLU A N 1
ATOM 1759 C CA . GLU A 1 213 ? -10.102 8.176 20.778 1.00 88.19 213 GLU A CA 1
ATOM 1760 C C . GLU A 1 213 ? -10.899 7.268 19.829 1.00 88.19 213 GLU A C 1
ATOM 1762 O O . GLU A 1 213 ? -11.063 7.592 18.650 1.00 88.19 213 GLU A O 1
ATOM 1767 N N . ILE A 1 214 ? -11.436 6.155 20.343 1.00 89.75 214 ILE A N 1
ATOM 1768 C CA . ILE A 1 214 ? -12.296 5.236 19.584 1.00 89.75 214 ILE A CA 1
ATOM 1769 C C . ILE A 1 214 ? -13.580 5.946 19.147 1.00 89.75 214 ILE A C 1
ATOM 1771 O O . ILE A 1 214 ? -13.951 5.859 17.975 1.00 89.75 214 ILE A O 1
ATOM 1775 N N . GLY A 1 215 ? -14.244 6.660 20.060 1.00 88.94 215 GLY A N 1
ATOM 1776 C CA . GLY A 1 215 ? -15.455 7.424 19.762 1.00 88.94 215 GLY A CA 1
ATOM 1777 C C . GLY A 1 215 ? -15.218 8.438 18.646 1.00 88.94 215 GLY A C 1
ATOM 1778 O O . GLY A 1 215 ? -15.930 8.427 17.643 1.00 88.94 215 GLY A O 1
ATOM 1779 N N . HIS A 1 216 ? -14.146 9.224 18.755 1.00 88.44 216 HIS A N 1
ATOM 1780 C CA . HIS A 1 216 ? -13.776 10.206 17.739 1.00 88.44 216 HIS A CA 1
ATOM 1781 C C . HIS A 1 216 ? -13.468 9.564 16.378 1.00 88.44 216 HIS A C 1
ATOM 1783 O O . HIS A 1 216 ? -13.864 10.087 15.336 1.00 88.44 216 HIS A O 1
ATOM 1789 N N . PHE A 1 217 ? -12.792 8.410 16.357 1.00 87.44 217 PHE A N 1
ATOM 1790 C CA . PHE A 1 217 ? -12.548 7.690 15.107 1.00 87.44 217 PHE A CA 1
ATOM 1791 C C . PHE A 1 217 ? -13.841 7.245 14.428 1.00 87.44 217 PHE A C 1
ATOM 1793 O O . PHE A 1 217 ? -13.998 7.407 13.217 1.00 87.44 217 PHE A O 1
ATOM 1800 N N . ILE A 1 218 ? -14.758 6.674 15.209 1.00 86.62 218 ILE A N 1
ATOM 1801 C CA . ILE A 1 218 ? -16.041 6.180 14.708 1.00 86.62 218 ILE A CA 1
ATOM 1802 C C . ILE A 1 218 ? -16.882 7.344 14.176 1.00 86.62 218 ILE A C 1
ATOM 1804 O O . ILE A 1 218 ? -17.448 7.223 13.092 1.00 86.62 218 ILE A O 1
ATOM 1808 N N . GLU A 1 219 ? -16.912 8.480 14.876 1.00 86.38 219 GLU A N 1
ATOM 1809 C CA . GLU A 1 219 ? -17.609 9.695 14.430 1.00 86.38 219 GLU A CA 1
ATOM 1810 C C . GLU A 1 219 ? -17.112 10.203 13.075 1.00 86.38 219 GLU A C 1
ATOM 1812 O O . GLU A 1 219 ? -17.910 10.641 12.253 1.00 86.38 219 GLU A O 1
ATOM 1817 N N . LEU A 1 220 ? -15.804 10.133 12.821 1.00 83.81 220 LEU A N 1
ATOM 1818 C CA . LEU A 1 220 ? -15.224 10.550 11.543 1.00 83.81 220 LEU A CA 1
ATOM 1819 C C . LEU A 1 220 ? -15.470 9.543 10.405 1.00 83.81 220 LEU A C 1
ATOM 1821 O O . LEU A 1 220 ? -15.329 9.907 9.236 1.00 83.81 220 LEU A O 1
ATOM 1825 N N . LEU A 1 221 ? -15.764 8.279 10.726 1.00 81.38 221 LEU A N 1
ATOM 1826 C CA . LEU A 1 221 ? -15.922 7.200 9.747 1.00 81.38 221 LEU A CA 1
ATOM 1827 C C . LEU A 1 221 ? -17.355 7.069 9.203 1.00 81.38 221 LEU A C 1
ATOM 1829 O O . LEU A 1 221 ? -17.522 6.639 8.054 1.00 81.38 221 LEU A O 1
ATOM 1833 N N . ILE A 1 222 ? -18.365 7.386 10.021 1.00 71.06 222 ILE A N 1
ATOM 1834 C CA . ILE A 1 222 ? -19.799 7.293 9.679 1.00 71.06 222 ILE A CA 1
ATOM 1835 C C . ILE A 1 222 ? -20.192 8.407 8.705 1.00 71.06 222 ILE A C 1
ATOM 1837 O O . ILE A 1 222 ? -20.816 8.058 7.672 1.00 71.06 222 ILE A O 1
#

Mean predicted aligned error: 6.51 Å

InterPro domains:
  IPR011009 Protein kinase-like domain superfamily [SSF56112] (6-217)

Nearest PDB structures (foldseek):
  3c5i-assembly1_A  TM=8.276E-01  e=2.503E-15  Plasmodium knowlesi
  3mes-assembly1_A  TM=8.318E-01  e=5.185E-15  Cryptosporidium parvum Iowa II
  3c5i-assembly4_D  TM=7.852E-01  e=1.351E-15  Plasmodium knowlesi
  3fi8-assembly1_A  TM=8.039E-01  e=1.344E-14  Plasmodium falciparum 3D7
  4da5-assembly1_A  TM=8.002E-01  e=3.115E-14  Homo sapiens

Foldseek 3Di:
DLQVVLVVCLVQVVQSVPPDSVQWDWDWDDDDQFWTKIWIAHPPTVVRIKIKIFGHPPLPPDDAPDALVLVVVLCLVVVQAFHWSDDDDGTTITDDDPFDQFFLVRCPDPLNLLLVLVSLLCQLCSCVVVVVSFDDPDDDDSFKTWDQLADARRQWTDDPSHIHGHDSSVIHIDTSVSNVVNHLQNSQKGQCDPDPVSIDGNVPPGDRDDPVRSVVSVVSND

pLDDT: mean 85.75, std 11.76, range [44.19, 97.44]

Organism: Dermatophagoides pteronyssinus (NCBI:txid6956)